Protein AF-A0A1R3KIJ0-F1 (afdb_monomer_lite)

pLDDT: mean 74.47, std 17.46, range [32.78, 93.88]

Foldseek 3Di:
DPPPPVVPDDDLVCLAPPVVVNVVVCVVVVNDCPHVVVVVSVVSNVCVVPDDDPDDDDPPDDLVVVVVVVCVVVVPDDDDAVVVSVCVVVDDPDDDPDVVSLLLLQLLLLVLCVVPVPLQQPDSDPVNSSSDDPVSCVVCVVLLVQLLVVLVCCCCVVLVNPDDLLDLDSCSSNVSSVVSSVCVVCVVVVPPPPPDDPDPPDPPDPPDDPVCQQQDFQDSPDSVNSVLSSNLSSLQAAELVGRVHGLDDPVVCVVDSDFDKAQLQHLCCLVCVDDDDHDPCSSRSRRSVRIFTYHPVLCVVCPNPGNVVSCVVSVPDPNSVSNCVSNVHDPD

Organism: Corchorus capsularis (NCBI:txid210143)

Sequence (332 aa):
MQGVKEFRVVKLQRILEHYGQVEAELESRNVKYEHPMRQHLRRFLAIFGSYRLSLIELNGIQVSEVCQIFERVNKEGQPLSIFDIVVAKTYRPADAQTPAFLSARTMLAVLVRRQFPDCGVDNITERYLSQLQAKHIEAIWKDATEAFRNTFKFLHQTLNLIGPGLVPFRYLYMVLAAYFSVASNLTMRCSSELTGEKPIDSFKVLDLDRANLRTASYNSKSRLYRAVVGFYASHEPLNWEAPYAKVLTTAYYQATDKPNLHHIFPRNFVENAAGGAELLGKDRVDSLMNIAYLTQLTNLVISDQNPVDYLKPFVEAAGFDQVLESHLLGPE

Radius of gyration: 27.8 Å; chains: 1; bounding box: 72×61×80 Å

Structure (mmCIF, N/CA/C/O backbone):
data_AF-A0A1R3KIJ0-F1
#
_entry.id   AF-A0A1R3KIJ0-F1
#
loop_
_atom_site.group_PDB
_atom_site.id
_atom_site.type_symbol
_atom_site.label_atom_id
_atom_site.label_alt_id
_atom_site.label_comp_id
_atom_site.label_asym_id
_atom_site.label_entity_id
_atom_site.label_seq_id
_atom_site.pdbx_PDB_ins_code
_atom_site.Cartn_x
_atom_site.Cartn_y
_atom_site.Cartn_z
_atom_site.occupancy
_atom_site.B_iso_or_equiv
_atom_site.auth_seq_id
_atom_site.auth_comp_id
_atom_site.auth_asym_id
_atom_site.auth_atom_id
_atom_site.pdbx_PDB_model_num
ATOM 1 N N . MET A 1 1 ? 39.097 19.817 -4.536 1.00 42.50 1 MET A N 1
ATOM 2 C CA . MET A 1 1 ? 37.886 20.445 -3.941 1.00 42.50 1 MET A CA 1
ATOM 3 C C . MET A 1 1 ? 36.762 19.447 -3.579 1.00 42.50 1 MET A C 1
ATOM 5 O O . MET A 1 1 ? 35.647 19.875 -3.311 1.00 42.50 1 MET A O 1
ATOM 9 N N . GLN A 1 2 ? 37.024 18.134 -3.489 1.00 36.09 2 GLN A N 1
ATOM 10 C CA . GLN A 1 2 ? 36.004 17.113 -3.170 1.00 36.09 2 GLN A CA 1
ATOM 11 C C . GLN A 1 2 ? 35.706 16.958 -1.663 1.00 36.09 2 GLN A C 1
ATOM 13 O O . GLN A 1 2 ? 34.582 16.637 -1.300 1.00 36.09 2 GLN A O 1
ATOM 18 N N . GLY A 1 3 ? 36.653 17.279 -0.773 1.00 41.38 3 GLY A N 1
ATOM 19 C CA . GLY A 1 3 ? 36.497 17.053 0.675 1.00 41.38 3 GLY A CA 1
ATOM 20 C C . GLY A 1 3 ? 35.589 18.034 1.437 1.00 41.38 3 GLY A C 1
ATOM 21 O O . GLY A 1 3 ? 35.288 17.798 2.603 1.00 41.38 3 GLY A O 1
ATOM 22 N N . VAL A 1 4 ? 35.137 19.136 0.824 1.00 44.41 4 VAL A N 1
ATOM 23 C CA . VAL A 1 4 ? 34.363 20.192 1.522 1.00 44.41 4 VAL A CA 1
ATOM 24 C C . VAL A 1 4 ? 32.848 19.920 1.523 1.00 44.41 4 VAL A C 1
ATOM 26 O O . VAL A 1 4 ? 32.142 20.406 2.403 1.00 44.41 4 VAL A O 1
ATOM 29 N N . LYS A 1 5 ? 32.320 19.128 0.577 1.00 43.84 5 LYS A N 1
ATOM 30 C CA . LYS A 1 5 ? 30.866 18.881 0.465 1.00 43.84 5 LYS A CA 1
ATOM 31 C C . LYS A 1 5 ? 30.311 17.972 1.569 1.00 43.84 5 LYS A C 1
ATOM 33 O O . LYS A 1 5 ? 29.192 18.204 2.013 1.00 43.84 5 LYS A O 1
ATOM 38 N N . GLU A 1 6 ? 31.090 17.006 2.047 1.00 45.81 6 GLU A N 1
ATOM 39 C CA . GLU A 1 6 ? 30.650 16.007 3.037 1.00 45.81 6 GLU A CA 1
ATOM 40 C C . GLU A 1 6 ? 30.432 16.600 4.443 1.00 45.81 6 GLU A C 1
ATOM 42 O O . GLU A 1 6 ? 29.603 16.120 5.206 1.00 45.81 6 GLU A O 1
ATOM 47 N N . PHE A 1 7 ? 31.096 17.716 4.765 1.00 54.62 7 PHE A N 1
ATOM 48 C CA . PHE A 1 7 ? 30.967 18.388 6.066 1.00 54.62 7 PHE A CA 1
ATOM 49 C C . PHE A 1 7 ? 29.811 19.397 6.146 1.00 54.62 7 PHE A C 1
ATOM 51 O O . PHE A 1 7 ? 29.642 20.058 7.170 1.00 54.62 7 PHE A O 1
ATOM 58 N N . ARG A 1 8 ? 29.008 19.552 5.080 1.00 57.19 8 ARG A N 1
ATOM 59 C CA . ARG A 1 8 ? 27.829 20.439 5.113 1.00 57.19 8 ARG A CA 1
ATOM 60 C C . ARG A 1 8 ? 26.688 19.880 5.963 1.00 57.19 8 ARG A C 1
ATOM 62 O O . ARG A 1 8 ? 25.806 20.646 6.338 1.00 57.19 8 ARG A O 1
ATOM 69 N N . VAL A 1 9 ? 26.704 18.583 6.278 1.00 68.69 9 VAL A N 1
ATOM 70 C CA . VAL A 1 9 ? 25.659 17.924 7.066 1.00 68.69 9 VAL A CA 1
ATOM 71 C C . VAL A 1 9 ? 26.307 17.039 8.129 1.00 68.69 9 VAL A C 1
ATOM 73 O O . VAL A 1 9 ? 26.873 15.996 7.822 1.00 68.69 9 VAL A O 1
ATOM 76 N N . VAL A 1 10 ? 26.209 17.446 9.395 1.00 73.00 10 VAL A N 1
ATOM 77 C CA . VAL A 1 10 ? 26.626 16.639 10.551 1.00 73.00 10 VAL A CA 1
ATOM 78 C C . VAL A 1 10 ? 25.372 16.249 11.327 1.00 73.00 10 VAL A C 1
ATOM 80 O O . VAL A 1 10 ? 24.564 17.111 11.672 1.00 73.00 10 VAL A O 1
ATOM 83 N N . LYS A 1 11 ? 25.188 14.952 11.600 1.00 79.75 11 LYS A N 1
ATOM 84 C CA . LYS A 1 11 ? 24.066 14.476 12.423 1.00 79.75 11 LYS A CA 1
ATOM 85 C C . LYS A 1 11 ? 24.194 15.025 13.847 1.00 79.75 11 LYS A C 1
ATOM 87 O O . LYS A 1 11 ? 25.261 14.923 14.445 1.00 79.75 11 LYS A O 1
ATOM 92 N N . LEU A 1 12 ? 23.093 15.516 14.416 1.00 81.62 12 LEU A N 1
ATOM 93 C CA . LEU A 1 12 ? 23.055 16.010 15.800 1.00 81.62 12 LEU A CA 1
ATOM 94 C C . LEU A 1 12 ? 23.497 14.946 16.817 1.00 81.62 12 LEU A C 1
ATOM 96 O O . LEU A 1 12 ? 24.254 15.253 17.730 1.00 81.62 12 LEU A O 1
ATOM 100 N N . GLN A 1 13 ? 23.112 13.685 16.604 1.00 83.12 13 GLN A N 1
ATOM 101 C CA . GLN A 1 13 ? 23.562 12.555 17.422 1.00 83.12 13 GLN A CA 1
ATOM 102 C C . GLN A 1 13 ? 25.094 12.430 17.451 1.00 83.12 13 GLN A C 1
ATOM 104 O O . GLN A 1 13 ? 25.687 12.240 18.507 1.00 83.12 13 GLN A O 1
ATOM 109 N N . ARG A 1 14 ? 25.756 12.619 16.302 1.00 84.50 14 ARG A N 1
ATOM 110 C CA . ARG A 1 14 ? 27.220 12.563 16.206 1.00 84.50 14 ARG A CA 1
ATOM 111 C C . ARG A 1 14 ? 27.882 13.703 16.984 1.00 84.50 14 ARG A C 1
ATOM 113 O O . ARG A 1 14 ? 28.938 13.495 17.567 1.00 84.50 14 ARG A O 1
ATOM 120 N N . ILE A 1 15 ? 27.257 14.883 17.026 1.00 85.94 15 ILE A N 1
ATOM 121 C CA . ILE A 1 15 ? 27.719 16.009 17.853 1.00 85.94 15 ILE A CA 1
ATOM 122 C C . ILE A 1 15 ? 27.599 15.672 19.345 1.00 85.94 15 ILE A C 1
ATOM 124 O O . ILE A 1 15 ? 28.503 16.001 20.106 1.00 85.94 15 ILE A O 1
ATOM 128 N N . LEU A 1 16 ? 26.509 15.014 19.750 1.00 82.88 16 LEU A N 1
ATOM 129 C CA . LEU A 1 16 ? 26.255 14.642 21.142 1.00 82.88 16 LEU A CA 1
ATOM 130 C C . LEU A 1 16 ? 27.218 13.557 21.644 1.00 82.88 16 LEU A C 1
ATOM 132 O O . LEU A 1 16 ? 27.788 13.687 22.721 1.00 82.88 16 LEU A O 1
ATOM 136 N N . GLU A 1 17 ? 27.401 12.495 20.863 1.00 87.12 17 GLU A N 1
ATOM 137 C CA . GLU A 1 17 ? 28.148 11.303 21.284 1.00 87.12 17 GLU A CA 1
ATOM 138 C C . GLU A 1 17 ? 29.656 11.402 20.996 1.00 87.12 17 GLU A C 1
ATOM 140 O O . GLU A 1 17 ? 30.463 10.804 21.701 1.00 87.12 17 GLU A O 1
ATOM 145 N N . HIS A 1 18 ? 30.054 12.154 19.962 1.00 90.62 18 HIS A N 1
ATOM 146 C CA . HIS A 1 18 ? 31.420 12.143 19.421 1.00 90.62 18 HIS A CA 1
ATOM 147 C C . HIS A 1 18 ? 31.977 13.558 19.172 1.00 90.62 18 HIS A C 1
ATOM 149 O O . HIS A 1 18 ? 32.737 13.778 18.227 1.00 90.62 18 HIS A O 1
ATOM 155 N N . TYR A 1 19 ? 31.629 14.529 20.027 1.00 88.88 19 TYR A N 1
ATOM 156 C CA . TYR A 1 19 ? 32.029 15.940 19.891 1.00 88.88 19 TYR A CA 1
ATOM 157 C C . TYR A 1 19 ? 33.528 16.133 19.595 1.00 88.88 19 TYR A C 1
ATOM 159 O O . TYR A 1 19 ? 33.891 16.850 18.664 1.00 88.88 19 TYR A O 1
ATOM 167 N N . GLY A 1 20 ? 34.402 15.466 20.359 1.00 88.44 20 GLY A N 1
ATOM 168 C CA . GLY A 1 20 ? 35.856 15.617 20.225 1.00 88.44 20 GLY A CA 1
ATOM 169 C C . GLY A 1 20 ? 36.393 15.186 18.857 1.00 88.44 20 GLY A C 1
ATOM 170 O O . GLY A 1 20 ? 37.302 15.821 18.331 1.00 88.44 20 GLY A O 1
ATOM 171 N N . GLN A 1 21 ? 35.791 14.162 18.243 1.00 89.94 21 GLN A N 1
ATOM 172 C CA . GLN A 1 21 ? 36.164 13.714 16.897 1.00 89.94 21 GLN A CA 1
ATOM 173 C C . GLN A 1 21 ? 35.743 14.741 15.840 1.00 89.94 21 GLN A C 1
ATOM 175 O O . GLN A 1 21 ? 36.522 15.063 14.947 1.00 89.94 21 GLN A O 1
ATOM 180 N N . VAL A 1 22 ? 34.539 15.311 15.975 1.00 87.88 22 VAL A N 1
ATOM 181 C CA . VAL A 1 22 ? 34.053 16.369 15.074 1.00 87.88 22 VAL A CA 1
ATOM 182 C C . VAL A 1 22 ? 34.938 17.619 15.175 1.00 87.88 22 VAL A C 1
ATOM 184 O O . VAL A 1 22 ? 35.256 18.224 14.152 1.00 87.88 22 VAL A O 1
ATOM 187 N N . GLU A 1 23 ? 35.384 17.988 16.378 1.00 89.50 23 GLU A N 1
ATOM 188 C CA . GLU A 1 23 ? 36.277 19.137 16.577 1.00 89.50 23 GLU A CA 1
ATOM 189 C C . GLU A 1 23 ? 37.687 18.889 16.009 1.00 89.50 23 GLU A C 1
ATOM 191 O O . GLU A 1 23 ? 38.231 19.758 15.322 1.00 89.50 23 GLU A O 1
ATOM 196 N N . ALA A 1 24 ? 38.248 17.690 16.202 1.00 88.25 24 ALA A N 1
ATOM 197 C CA . ALA A 1 24 ? 39.545 17.305 15.637 1.00 88.25 24 ALA A CA 1
ATOM 198 C C . ALA A 1 24 ? 39.523 17.269 14.097 1.00 88.25 24 ALA A C 1
ATOM 200 O O . ALA A 1 24 ? 40.476 17.688 13.437 1.00 88.25 24 ALA A O 1
ATOM 201 N N . GLU A 1 25 ? 38.411 16.841 13.495 1.00 88.31 25 GLU A N 1
ATOM 202 C CA . GLU A 1 25 ? 38.216 16.893 12.043 1.00 88.31 25 GLU A CA 1
ATOM 203 C C . GLU A 1 25 ? 38.192 18.336 11.520 1.00 88.31 25 GLU A C 1
ATOM 205 O O . GLU A 1 25 ? 38.807 18.628 10.491 1.00 88.31 25 GLU A O 1
ATOM 210 N N . LEU A 1 26 ? 37.540 19.262 12.231 1.00 86.06 26 LEU A N 1
ATOM 211 C CA . LEU A 1 26 ? 37.557 20.688 11.887 1.00 86.06 26 LEU A CA 1
ATOM 212 C C . LEU A 1 26 ? 38.965 21.291 12.024 1.00 86.06 26 LEU A C 1
ATOM 214 O O . LEU A 1 26 ? 39.351 22.147 11.223 1.00 86.06 26 LEU A O 1
ATOM 218 N N . GLU A 1 27 ? 39.755 20.830 12.992 1.00 87.50 27 GLU A N 1
ATOM 219 C CA . GLU A 1 27 ? 41.150 21.241 13.184 1.00 87.50 27 GLU A CA 1
ATOM 220 C C . GLU A 1 27 ? 42.077 20.732 12.088 1.00 87.50 27 GLU A C 1
ATOM 222 O O . GLU A 1 27 ? 42.787 21.534 11.483 1.00 87.50 27 GLU A O 1
ATOM 227 N N . SER A 1 28 ? 41.974 19.452 11.727 1.00 86.38 28 SER A N 1
ATOM 228 C CA . SER A 1 28 ? 42.737 18.860 10.619 1.00 86.38 28 SER A CA 1
ATOM 229 C C . SER A 1 28 ? 42.498 19.565 9.274 1.00 86.38 28 SER A C 1
ATOM 231 O O . SER A 1 28 ? 43.337 19.532 8.377 1.00 86.38 28 SER A O 1
ATOM 233 N N . ARG A 1 29 ? 41.352 20.246 9.141 1.00 83.25 29 ARG A N 1
ATOM 234 C CA . ARG A 1 29 ? 40.939 21.011 7.956 1.00 83.25 29 ARG A CA 1
ATOM 235 C C . ARG A 1 29 ? 41.267 22.502 8.051 1.00 83.25 29 ARG A C 1
ATOM 237 O O . ARG A 1 29 ? 40.812 23.274 7.209 1.00 83.25 29 ARG A O 1
ATOM 244 N N . ASN A 1 30 ? 42.032 22.912 9.062 1.00 85.88 30 ASN A N 1
ATOM 245 C CA . ASN A 1 30 ? 42.440 24.295 9.298 1.00 85.88 30 ASN A CA 1
ATOM 246 C C . ASN A 1 30 ? 41.250 25.269 9.465 1.00 85.88 30 ASN A C 1
ATOM 248 O O . ASN A 1 30 ? 41.344 26.461 9.161 1.00 85.88 30 ASN A O 1
ATOM 252 N N . VAL A 1 31 ? 40.099 24.772 9.941 1.00 83.94 31 VAL A N 1
ATOM 253 C CA . VAL A 1 31 ? 38.945 25.618 10.263 1.00 83.94 31 VAL A CA 1
ATOM 254 C C . VAL A 1 31 ? 39.271 26.354 11.553 1.00 83.94 31 VAL A C 1
ATOM 256 O O . VAL A 1 31 ? 39.377 25.724 12.602 1.00 83.94 31 VAL A O 1
ATOM 259 N N . LYS A 1 32 ? 39.431 27.678 11.491 1.00 87.88 32 LYS A N 1
ATOM 260 C CA . LYS A 1 32 ? 39.814 28.496 12.653 1.00 87.88 32 LYS A CA 1
ATOM 261 C C . LYS A 1 32 ? 38.810 28.377 13.805 1.00 87.88 32 LYS A C 1
ATOM 263 O O . LYS A 1 32 ? 37.613 28.206 13.577 1.00 87.88 32 LYS A O 1
ATOM 268 N N . TYR A 1 33 ? 39.288 28.557 15.037 1.00 84.94 33 TYR A N 1
ATOM 269 C CA . TYR A 1 33 ? 38.472 28.522 16.260 1.00 84.94 33 TYR A CA 1
ATOM 270 C C . TYR A 1 33 ? 37.240 29.452 16.213 1.00 84.94 33 TYR A C 1
ATOM 272 O O . TYR A 1 33 ? 36.151 29.104 16.688 1.00 84.94 33 TYR A O 1
ATOM 280 N N . GLU A 1 34 ? 37.413 30.621 15.598 1.00 88.69 34 GLU A N 1
ATOM 281 C CA . GLU A 1 34 ? 36.403 31.675 15.447 1.00 88.69 34 GLU A CA 1
ATOM 282 C C . GLU A 1 34 ? 35.420 31.420 14.298 1.00 88.69 34 GLU A C 1
ATOM 284 O O . GLU A 1 34 ? 34.426 32.131 14.177 1.00 88.69 34 GLU A O 1
ATOM 289 N N . HIS A 1 35 ? 35.664 30.411 13.457 1.00 87.81 35 HIS A N 1
ATOM 290 C CA . HIS A 1 35 ? 34.833 30.137 12.291 1.00 87.81 35 HIS A CA 1
ATOM 291 C C . HIS A 1 35 ? 33.372 29.842 12.700 1.00 87.81 35 HIS A C 1
ATOM 293 O O . HIS A 1 35 ? 33.159 29.074 13.648 1.00 87.81 35 HIS A O 1
ATOM 299 N N . PRO A 1 36 ? 32.353 30.352 11.972 1.00 85.38 36 PRO A N 1
ATOM 300 C CA . PRO A 1 36 ? 30.938 30.181 12.329 1.00 85.38 36 PRO A CA 1
ATOM 301 C C . PRO A 1 36 ? 30.516 28.727 12.580 1.00 85.38 36 PRO A C 1
ATOM 303 O O . PRO A 1 36 ? 29.723 28.449 13.473 1.00 85.38 36 PRO A O 1
ATOM 306 N N . MET A 1 37 ? 31.101 27.770 11.852 1.00 80.12 37 MET A N 1
ATOM 307 C CA . MET A 1 37 ? 30.830 26.339 12.061 1.00 80.12 37 MET A CA 1
ATOM 308 C C . MET A 1 37 ? 31.227 25.845 13.459 1.00 80.12 37 MET A C 1
ATOM 310 O O . MET A 1 37 ? 30.458 25.114 14.076 1.00 80.12 37 MET A O 1
ATOM 314 N N . ARG A 1 38 ? 32.386 26.266 13.985 1.00 86.81 38 ARG A N 1
ATOM 315 C CA . ARG A 1 38 ? 32.816 25.896 15.343 1.00 86.81 38 ARG A CA 1
ATOM 316 C C . ARG A 1 38 ? 32.005 26.629 16.411 1.00 86.81 38 ARG A C 1
ATOM 318 O O . ARG A 1 38 ? 31.737 26.071 17.471 1.00 86.81 38 ARG A O 1
ATOM 325 N N . GLN A 1 39 ? 31.544 27.849 16.121 1.00 87.88 39 GLN A N 1
ATOM 326 C CA . GLN A 1 39 ? 30.599 28.556 16.992 1.00 87.88 39 GLN A CA 1
ATOM 327 C C . GLN A 1 39 ? 29.256 27.811 17.084 1.00 87.88 39 GLN A C 1
ATOM 329 O O . GLN A 1 39 ? 28.745 27.603 18.183 1.00 87.88 39 GLN A O 1
ATOM 334 N N . HIS A 1 40 ? 28.710 27.355 15.951 1.00 85.69 40 HIS A N 1
ATOM 335 C CA . HIS A 1 40 ? 27.488 26.547 15.921 1.00 85.69 40 HIS A CA 1
ATOM 336 C C . HIS A 1 40 ? 27.665 25.215 16.651 1.00 85.69 40 HIS A C 1
ATOM 338 O O . HIS A 1 40 ? 26.802 24.844 17.441 1.00 85.69 40 HIS A O 1
ATOM 344 N N . LEU A 1 41 ? 28.792 24.528 16.448 1.00 88.00 41 LEU A N 1
ATOM 345 C CA . LEU A 1 41 ? 29.100 23.272 17.130 1.00 88.00 41 LEU A CA 1
ATOM 346 C C . LEU A 1 41 ? 29.102 23.435 18.663 1.00 88.00 41 LEU A C 1
ATOM 348 O O . LEU A 1 41 ? 28.418 22.685 19.360 1.00 88.00 41 LEU A O 1
ATOM 352 N N . ARG A 1 42 ? 29.772 24.475 19.184 1.00 90.06 42 ARG A N 1
ATOM 353 C CA . ARG A 1 42 ? 29.750 24.817 20.618 1.00 90.06 42 ARG A CA 1
ATOM 354 C C . ARG A 1 42 ? 28.346 25.161 21.116 1.00 90.06 42 ARG A C 1
ATOM 356 O O . ARG A 1 42 ? 27.961 24.743 22.205 1.00 90.06 42 ARG A O 1
ATOM 363 N N . ARG A 1 43 ? 27.563 25.893 20.316 1.00 87.06 43 ARG A N 1
ATOM 364 C CA . ARG A 1 43 ? 26.172 26.234 20.648 1.00 87.06 43 ARG A CA 1
ATOM 365 C C . ARG A 1 43 ? 25.297 24.985 20.772 1.00 87.06 43 ARG A C 1
ATOM 367 O O . ARG A 1 43 ? 24.522 24.901 21.717 1.00 87.06 43 ARG A O 1
ATOM 374 N N . PHE A 1 44 ? 25.424 24.020 19.861 1.00 85.69 44 PHE A N 1
ATOM 375 C CA . PHE A 1 44 ? 24.682 22.760 19.941 1.00 85.69 44 PHE A CA 1
ATOM 376 C C . PHE A 1 44 ? 25.066 21.951 21.179 1.00 85.69 44 PHE A C 1
ATOM 378 O O . PHE A 1 44 ? 24.176 21.494 21.889 1.00 85.69 44 PHE A O 1
ATOM 385 N N . LEU A 1 45 ? 26.361 21.842 21.493 1.00 84.94 45 LEU A N 1
ATOM 386 C CA . LEU A 1 45 ? 26.809 21.180 22.720 1.00 84.94 45 LEU A CA 1
ATOM 387 C C . LEU A 1 45 ? 26.232 21.854 23.976 1.00 84.94 45 LEU A C 1
ATOM 389 O O . LEU A 1 45 ? 25.748 21.169 24.873 1.00 84.94 45 LEU A O 1
ATOM 393 N N . ALA A 1 46 ? 26.220 23.189 24.019 1.00 84.94 46 ALA A N 1
ATOM 394 C CA . ALA A 1 46 ? 25.635 23.938 25.127 1.00 84.94 46 ALA A CA 1
ATOM 395 C C . ALA A 1 46 ? 24.124 23.691 25.262 1.00 84.94 46 ALA A C 1
ATOM 397 O O . ALA A 1 46 ? 23.634 23.524 26.376 1.00 84.94 46 ALA A O 1
ATOM 398 N N . ILE A 1 47 ? 23.384 23.622 24.149 1.00 83.19 47 ILE A N 1
ATOM 399 C CA . ILE A 1 47 ? 21.952 23.282 24.152 1.00 83.19 47 ILE A CA 1
ATOM 400 C C . ILE A 1 47 ? 21.745 21.876 24.719 1.00 83.19 47 ILE A C 1
ATOM 402 O O . ILE A 1 47 ? 20.953 21.711 25.641 1.00 83.19 47 ILE A O 1
ATOM 406 N N . PHE A 1 48 ? 22.487 20.878 24.233 1.00 81.62 48 PHE A N 1
ATOM 407 C CA . PHE A 1 48 ? 22.358 19.509 24.733 1.00 81.62 48 PHE A CA 1
ATOM 408 C C . PHE A 1 48 ? 22.740 19.376 26.211 1.00 81.62 48 PHE A C 1
ATOM 410 O O . PHE A 1 48 ? 22.060 18.673 26.949 1.00 81.62 48 PHE A O 1
ATOM 417 N N . GLY A 1 49 ? 23.781 20.081 26.661 1.00 76.75 49 GLY A N 1
ATOM 418 C CA . GLY A 1 49 ? 24.219 20.052 28.058 1.00 76.75 49 GLY A CA 1
ATOM 419 C C . GLY A 1 49 ? 23.321 20.835 29.022 1.00 76.75 49 GLY A C 1
ATOM 420 O O . GLY A 1 49 ? 23.338 20.572 30.222 1.00 76.75 49 GLY A O 1
ATOM 421 N N . SER A 1 50 ? 22.538 21.796 28.522 1.00 78.06 50 SER A N 1
ATOM 422 C CA . SER A 1 50 ? 21.644 22.627 29.343 1.00 78.06 50 SER A CA 1
ATOM 423 C C . SER A 1 50 ? 20.179 22.197 29.296 1.00 78.06 50 SER A C 1
ATOM 425 O O . SER A 1 50 ? 19.393 22.645 30.134 1.00 78.06 50 SER A O 1
ATOM 427 N N . TYR A 1 51 ? 19.797 21.321 28.361 1.00 69.44 51 TYR A N 1
ATOM 428 C CA . TYR A 1 51 ? 18.427 20.839 28.245 1.00 69.44 51 TYR A CA 1
ATOM 429 C C . TYR A 1 51 ? 18.069 19.932 29.429 1.00 69.44 51 TYR A C 1
ATOM 431 O O . TYR A 1 51 ? 18.480 18.776 29.510 1.00 69.44 51 TYR A O 1
ATOM 439 N N . ARG A 1 52 ? 17.287 20.466 30.370 1.00 62.00 52 ARG A N 1
ATOM 440 C CA . ARG A 1 52 ? 16.781 19.713 31.520 1.00 62.00 52 ARG A CA 1
ATOM 441 C C . ARG A 1 52 ? 15.458 19.051 31.153 1.00 62.00 52 ARG A C 1
ATOM 443 O O . ARG A 1 52 ? 14.430 19.717 31.073 1.00 62.00 52 ARG A O 1
ATOM 450 N N . LEU A 1 53 ? 15.478 17.734 30.966 1.00 61.19 53 LEU A N 1
ATOM 451 C CA . LEU A 1 53 ? 14.257 16.933 30.959 1.00 61.19 53 LEU A CA 1
ATOM 452 C C . LEU A 1 53 ? 13.749 16.818 32.397 1.00 61.19 53 LEU A C 1
ATOM 454 O O . LEU A 1 53 ? 14.455 16.314 33.268 1.00 61.19 53 LEU A O 1
ATOM 458 N N . SER A 1 54 ? 12.528 17.288 32.646 1.00 51.00 54 SER A N 1
ATOM 459 C CA . SER A 1 54 ? 11.839 16.980 33.900 1.00 51.00 54 SER A CA 1
ATOM 460 C C . SER A 1 54 ? 11.376 15.529 33.831 1.00 51.00 54 SER A C 1
ATOM 462 O O . SER A 1 54 ? 10.348 15.229 33.230 1.00 51.00 54 SER A O 1
ATOM 464 N N . LEU A 1 55 ? 12.180 14.626 34.389 1.00 54.69 55 LEU A N 1
ATOM 465 C CA . LEU A 1 55 ? 11.829 13.220 34.531 1.00 54.69 55 LEU A CA 1
ATOM 466 C C . LEU A 1 55 ? 11.156 13.029 35.889 1.00 54.69 55 LEU A C 1
ATOM 468 O O . LEU A 1 55 ? 11.751 13.313 36.926 1.00 54.69 55 LEU A O 1
ATOM 472 N N . ILE A 1 56 ? 9.916 12.554 35.874 1.00 59.59 56 ILE A N 1
ATOM 473 C CA . ILE A 1 56 ? 9.213 12.125 37.080 1.00 59.59 56 ILE A CA 1
ATOM 474 C C . ILE A 1 56 ? 9.055 10.612 36.973 1.00 59.59 56 ILE A C 1
ATOM 476 O O . ILE A 1 56 ? 8.294 10.126 36.137 1.00 59.59 56 ILE A O 1
ATOM 480 N N . GLU A 1 57 ? 9.792 9.871 37.798 1.00 60.06 57 GLU A N 1
ATOM 481 C CA . GLU A 1 57 ? 9.633 8.423 37.917 1.00 60.06 57 GLU A CA 1
ATOM 482 C C . GLU A 1 57 ? 8.554 8.101 38.950 1.00 60.06 57 GLU A C 1
ATOM 484 O O . GLU A 1 57 ? 8.597 8.551 40.095 1.00 60.06 57 GLU A O 1
ATOM 489 N N . LEU A 1 58 ? 7.564 7.323 38.523 1.00 65.81 58 LEU A N 1
ATOM 490 C CA . LEU A 1 58 ? 6.404 6.951 39.320 1.00 65.81 58 LEU A CA 1
ATOM 491 C C . LEU A 1 58 ? 6.404 5.432 39.510 1.00 65.81 58 LEU A C 1
ATOM 493 O O . LEU A 1 58 ? 6.190 4.687 38.556 1.00 65.81 58 LEU A O 1
ATOM 497 N N . ASN A 1 59 ? 6.634 4.975 40.742 1.00 63.81 59 ASN A N 1
ATOM 498 C CA . ASN A 1 59 ? 6.696 3.554 41.090 1.00 63.81 59 ASN A CA 1
ATOM 499 C C . ASN A 1 59 ? 5.436 3.117 41.849 1.00 63.81 59 ASN A C 1
ATOM 501 O O . ASN A 1 59 ? 5.008 3.796 42.778 1.00 63.81 59 ASN A O 1
ATOM 505 N N . GLY A 1 60 ? 4.859 1.970 41.475 1.00 62.72 60 GLY A N 1
ATOM 506 C CA . GLY A 1 60 ? 3.722 1.368 42.191 1.00 62.72 60 GLY A CA 1
ATOM 507 C C . GLY A 1 60 ? 2.371 2.065 41.990 1.00 62.72 60 GLY A C 1
ATOM 508 O O . GLY A 1 60 ? 1.464 1.871 42.792 1.00 62.72 60 GLY A O 1
ATOM 509 N N . ILE A 1 61 ? 2.235 2.870 40.936 1.00 67.94 61 ILE A N 1
ATOM 510 C CA . ILE A 1 61 ? 1.047 3.691 40.674 1.00 67.94 61 ILE A CA 1
ATOM 511 C C . ILE A 1 61 ? 0.098 2.966 39.711 1.00 67.94 61 ILE A C 1
ATOM 513 O O . ILE A 1 61 ? 0.546 2.331 38.750 1.00 67.94 61 ILE A O 1
ATOM 517 N N . GLN A 1 62 ? -1.216 3.061 39.938 1.00 56.97 62 GLN A N 1
ATOM 518 C CA . GLN A 1 62 ? -2.190 2.484 39.012 1.00 56.97 62 GLN A CA 1
ATOM 519 C C . GLN A 1 62 ? -2.300 3.315 37.729 1.00 56.97 62 GLN A C 1
ATOM 521 O O . GLN A 1 62 ? -2.146 4.535 37.720 1.00 56.97 62 GLN A O 1
ATOM 526 N N . VAL A 1 63 ? -2.622 2.655 36.614 1.00 52.12 63 VAL A N 1
ATOM 527 C CA . VAL A 1 63 ? -2.730 3.288 35.285 1.00 52.12 63 VAL A CA 1
ATOM 528 C C . VAL A 1 63 ? -3.647 4.520 35.302 1.00 52.12 63 VAL A C 1
ATOM 530 O O . VAL A 1 63 ? -3.347 5.511 34.641 1.00 52.12 63 VAL A O 1
ATOM 533 N N . SER A 1 64 ? -4.739 4.480 36.070 1.00 50.59 64 SER A N 1
ATOM 534 C CA . SER A 1 64 ? -5.687 5.590 36.224 1.00 50.59 64 SER A CA 1
ATOM 535 C C . SER A 1 64 ? -5.063 6.843 36.846 1.00 50.59 64 SER A C 1
ATOM 537 O O . SER A 1 64 ? -5.402 7.957 36.459 1.00 50.59 64 SER A O 1
ATOM 539 N N . GLU A 1 65 ? -4.133 6.680 37.783 1.00 58.41 65 GLU A N 1
ATOM 540 C CA . GLU A 1 65 ? -3.449 7.785 38.461 1.00 58.41 65 GLU A CA 1
ATOM 541 C C . GLU A 1 65 ? -2.355 8.386 37.571 1.00 58.41 65 GLU A C 1
ATOM 543 O O . GLU A 1 65 ? -2.201 9.606 37.52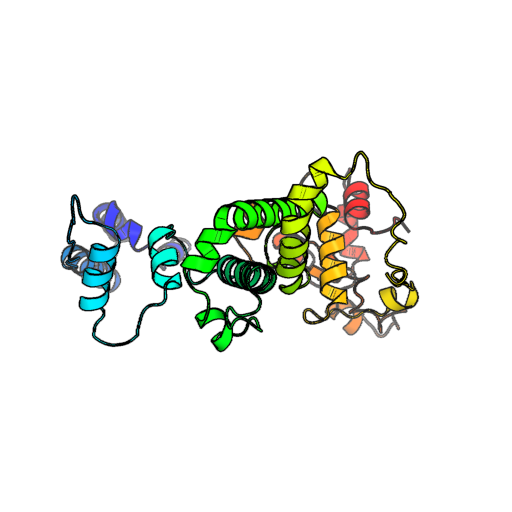2 1.00 58.41 65 GLU A O 1
ATOM 548 N N . VAL A 1 66 ? -1.663 7.553 36.780 1.00 59.81 66 VAL A N 1
ATOM 549 C CA . VAL A 1 66 ? -0.738 8.023 35.734 1.00 59.81 66 VAL A CA 1
ATOM 550 C C . VAL A 1 66 ? -1.477 8.904 34.724 1.00 59.81 66 VAL A C 1
ATOM 552 O O . VAL A 1 66 ? -0.980 9.973 34.376 1.00 59.81 66 VAL A O 1
ATOM 555 N N . CYS A 1 67 ? -2.687 8.507 34.309 1.00 51.47 67 CYS A N 1
ATOM 556 C CA . CYS A 1 67 ? -3.519 9.310 33.408 1.00 51.47 67 CYS A CA 1
ATOM 557 C C . CYS A 1 67 ? -3.871 10.671 34.028 1.00 51.47 67 CYS A C 1
ATOM 559 O O . CYS A 1 67 ? -3.684 11.694 33.379 1.00 51.47 67 CYS A O 1
ATOM 561 N N . GLN A 1 68 ? -4.267 10.716 35.306 1.00 55.84 68 GLN A N 1
ATOM 562 C CA . GLN A 1 68 ? -4.588 11.974 35.997 1.00 55.84 68 GLN A CA 1
ATOM 563 C C . GLN A 1 68 ? -3.387 12.915 36.157 1.00 55.84 68 GLN A C 1
ATOM 565 O O . GLN A 1 68 ? -3.533 14.133 36.030 1.00 55.84 68 GLN A O 1
ATOM 570 N N . ILE A 1 69 ? -2.203 12.377 36.464 1.00 64.25 69 ILE A N 1
ATOM 571 C CA . ILE A 1 69 ? -0.968 13.169 36.560 1.00 64.25 69 ILE A CA 1
ATOM 572 C C . ILE A 1 69 ? -0.654 13.775 35.192 1.00 64.25 69 ILE A C 1
ATOM 574 O O . ILE A 1 69 ? -0.404 14.974 35.085 1.00 64.25 69 ILE A O 1
ATOM 578 N N . PHE A 1 70 ? -0.748 12.968 34.138 1.00 58.47 70 PHE A N 1
ATOM 579 C CA . PHE A 1 70 ? -0.467 13.396 32.773 1.00 58.47 70 PHE A CA 1
ATOM 580 C C . PHE A 1 70 ? -1.493 14.418 32.248 1.00 58.47 70 PHE A C 1
ATOM 582 O O . PHE A 1 70 ? -1.120 15.402 31.611 1.00 58.47 70 PHE A O 1
ATOM 589 N N . GLU A 1 71 ? -2.778 14.250 32.568 1.00 53.25 71 GLU A N 1
ATOM 590 C CA . GLU A 1 71 ? -3.853 15.206 32.263 1.00 53.25 71 GLU A CA 1
ATOM 591 C C . GLU A 1 71 ? -3.669 16.539 32.998 1.00 53.25 71 GLU A C 1
ATOM 593 O O . GLU A 1 71 ? -3.882 17.606 32.422 1.00 53.25 71 GLU A O 1
ATOM 598 N N . ARG A 1 72 ? -3.242 16.506 34.269 1.00 59.41 72 ARG A N 1
ATOM 599 C CA . ARG A 1 72 ? -2.971 17.729 35.039 1.00 59.41 72 ARG A CA 1
ATOM 600 C C . ARG A 1 72 ? -1.766 18.502 34.515 1.00 59.41 72 ARG A C 1
ATOM 602 O O . ARG A 1 72 ? -1.786 19.728 34.595 1.00 59.41 72 ARG A O 1
ATOM 609 N N . VAL A 1 73 ? -0.751 17.810 34.000 1.00 61.53 73 VAL A N 1
ATOM 610 C CA . VAL A 1 73 ? 0.441 18.429 33.400 1.00 61.53 73 VAL A CA 1
ATOM 611 C C . VAL A 1 73 ? 0.121 19.050 32.031 1.00 61.53 73 VAL A C 1
ATOM 613 O O . VAL A 1 73 ? 0.644 20.113 31.717 1.00 61.53 73 VAL A O 1
ATOM 616 N N . ASN A 1 74 ? -0.805 18.476 31.255 1.00 56.62 74 ASN A N 1
ATOM 617 C CA . ASN A 1 74 ? -1.214 18.969 29.926 1.00 56.62 74 ASN A CA 1
ATOM 618 C C . ASN A 1 74 ? -2.322 20.052 29.948 1.00 56.62 74 ASN A C 1
ATOM 620 O O . ASN A 1 74 ? -3.089 20.199 28.994 1.00 56.62 74 ASN A O 1
ATOM 624 N N . LYS A 1 75 ? -2.431 20.835 31.029 1.00 50.16 75 LYS A N 1
ATOM 625 C CA . LYS A 1 75 ? -3.568 21.745 31.273 1.00 50.16 75 LYS A CA 1
ATOM 626 C C . LYS A 1 75 ? -3.692 22.972 30.355 1.00 50.16 75 LYS A C 1
ATOM 628 O O . LYS A 1 75 ? -4.715 23.646 30.437 1.00 50.16 75 LYS A O 1
ATOM 633 N N . GLU A 1 76 ? -2.743 23.240 29.459 1.00 46.75 76 GLU A N 1
ATOM 634 C CA . GLU A 1 76 ? -2.812 24.377 28.518 1.00 46.75 76 GLU A CA 1
ATOM 635 C C . GLU A 1 76 ? -3.256 24.021 27.085 1.00 46.75 76 GLU A C 1
ATOM 637 O O . GLU A 1 76 ? -2.996 24.764 26.144 1.00 46.75 76 GLU A O 1
ATOM 642 N N . GLY A 1 77 ? -4.050 22.956 26.919 1.00 47.88 77 GLY A N 1
ATOM 643 C CA . GLY A 1 77 ? -5.073 22.951 25.864 1.00 47.88 77 GLY A CA 1
ATOM 644 C C . GLY A 1 77 ? -5.067 21.764 24.909 1.00 47.88 77 GLY A C 1
ATOM 645 O O . GLY A 1 77 ? -4.644 21.896 23.769 1.00 47.88 77 GLY A O 1
ATOM 646 N N . GLN A 1 78 ? -5.633 20.638 25.346 1.00 48.97 78 GLN A N 1
ATOM 647 C CA . GLN A 1 78 ? -6.667 19.858 24.639 1.00 48.97 78 GLN A CA 1
ATOM 648 C C . GLN A 1 78 ? -7.037 18.620 25.487 1.00 48.97 78 GLN A C 1
ATOM 650 O O . GLN A 1 78 ? -6.146 18.005 26.072 1.00 48.97 78 GLN A O 1
ATOM 655 N N . PRO A 1 79 ? -8.326 18.240 25.598 1.00 40.94 79 PRO A N 1
ATOM 656 C CA . PRO A 1 79 ? -8.719 17.008 26.282 1.00 40.94 79 PRO A CA 1
ATOM 657 C C . PRO A 1 79 ? -8.221 15.780 25.505 1.00 40.94 79 PRO A C 1
ATOM 659 O O . PRO A 1 79 ? -8.483 15.652 24.310 1.00 40.94 79 PRO A O 1
ATOM 662 N N . LEU A 1 80 ? -7.510 14.884 26.195 1.00 47.19 80 LEU A N 1
ATOM 663 C CA . LEU A 1 80 ? -6.965 13.648 25.629 1.00 47.19 80 LEU A CA 1
ATOM 664 C C . LEU A 1 80 ? -8.057 12.576 25.518 1.00 47.19 80 LEU A C 1
ATOM 666 O O . LEU A 1 80 ? -8.881 12.393 26.413 1.00 47.19 80 LEU A O 1
ATOM 670 N N . SER A 1 81 ? -8.053 11.847 24.411 1.00 48.62 81 SER A N 1
ATOM 671 C CA . SER A 1 81 ? -8.938 10.714 24.160 1.00 48.62 81 SER A CA 1
ATOM 672 C C . SER A 1 81 ? -8.354 9.413 24.732 1.00 48.62 81 SER A C 1
ATOM 674 O O . SER A 1 81 ? -7.144 9.275 24.907 1.00 48.62 81 SER A O 1
ATOM 676 N N . ILE A 1 82 ? -9.194 8.390 24.947 1.00 41.03 82 ILE A N 1
ATOM 677 C CA . ILE A 1 82 ? -8.743 7.018 25.284 1.00 41.03 82 ILE A CA 1
ATOM 678 C C . ILE A 1 82 ? -7.696 6.520 24.272 1.00 41.03 82 ILE A C 1
ATOM 680 O O . ILE A 1 82 ? -6.804 5.742 24.606 1.00 41.03 82 ILE A O 1
ATOM 684 N N . PHE A 1 83 ? -7.772 7.007 23.033 1.00 46.84 83 PHE A N 1
ATOM 685 C CA . PHE A 1 83 ? -6.809 6.701 21.992 1.00 46.84 83 PHE A CA 1
ATOM 686 C C . PHE A 1 83 ? -5.434 7.318 22.261 1.00 46.84 83 PHE A C 1
ATOM 688 O O . PHE A 1 83 ? -4.449 6.635 22.029 1.00 46.84 83 PHE A O 1
ATOM 695 N N . ASP A 1 84 ? -5.335 8.523 22.825 1.00 47.47 84 ASP A N 1
ATOM 696 C CA . ASP A 1 84 ? -4.046 9.120 23.206 1.00 47.47 84 ASP A CA 1
ATOM 697 C C . ASP A 1 84 ? -3.369 8.328 24.334 1.00 47.47 84 ASP A C 1
ATOM 699 O O . ASP A 1 84 ? -2.151 8.159 24.338 1.00 47.47 84 ASP A O 1
ATOM 703 N N . ILE A 1 85 ? -4.163 7.736 25.233 1.00 45.69 85 ILE A N 1
ATOM 704 C CA . ILE A 1 85 ? -3.678 6.832 26.287 1.00 45.69 85 ILE A CA 1
ATOM 705 C C . ILE A 1 85 ? -3.198 5.503 25.687 1.00 45.69 85 ILE A C 1
ATOM 707 O O . ILE A 1 85 ? -2.136 5.000 26.058 1.00 45.69 85 ILE A O 1
ATOM 711 N N . VAL A 1 86 ? -3.943 4.926 24.738 1.00 45.81 86 VAL A N 1
ATOM 712 C CA . VAL A 1 86 ? -3.526 3.709 24.022 1.00 45.81 86 VAL A CA 1
ATOM 713 C C . VAL A 1 86 ? -2.287 3.981 23.167 1.00 45.81 86 VAL A C 1
ATOM 715 O O . VAL A 1 86 ? -1.368 3.169 23.179 1.00 45.81 86 VAL A O 1
ATOM 718 N N . VAL A 1 87 ? -2.206 5.127 22.488 1.00 46.34 87 VAL A N 1
ATOM 719 C CA . VAL A 1 87 ? -1.037 5.585 21.721 1.00 46.34 87 VAL A CA 1
ATOM 720 C C . VAL A 1 87 ? 0.166 5.755 22.638 1.00 46.34 87 VAL A C 1
ATOM 722 O O . VAL A 1 87 ? 1.220 5.231 22.314 1.00 46.34 87 VAL A O 1
ATOM 725 N N . ALA A 1 88 ? 0.016 6.385 23.805 1.00 43.41 88 ALA A N 1
ATOM 726 C CA . ALA A 1 88 ? 1.092 6.520 24.785 1.00 43.41 88 ALA A CA 1
ATOM 727 C C . ALA A 1 88 ? 1.557 5.157 25.326 1.00 43.41 88 ALA A C 1
ATOM 729 O O . ALA A 1 88 ? 2.755 4.902 25.424 1.00 43.41 88 ALA A O 1
ATOM 730 N N . LYS A 1 89 ? 0.622 4.242 25.620 1.00 39.34 89 LYS A N 1
ATOM 731 C CA . LYS A 1 89 ? 0.936 2.881 26.091 1.00 39.34 89 LYS A CA 1
ATOM 732 C C . LYS A 1 89 ? 1.554 1.980 25.029 1.00 39.34 89 LYS A C 1
ATOM 734 O O . LYS A 1 89 ? 2.287 1.056 25.365 1.00 39.34 89 LYS A O 1
ATOM 739 N N . THR A 1 90 ? 1.205 2.196 23.767 1.00 38.41 90 THR A N 1
ATOM 740 C CA . THR A 1 90 ? 1.691 1.400 22.630 1.00 38.41 90 THR A CA 1
ATOM 741 C C . THR A 1 90 ? 2.796 2.113 21.858 1.00 38.41 90 THR A C 1
ATOM 743 O O . THR A 1 90 ? 3.281 1.577 20.858 1.00 38.41 90 THR A O 1
ATOM 746 N N . TYR A 1 91 ? 3.222 3.285 22.345 1.00 40.28 91 TYR A N 1
ATOM 747 C CA . TYR A 1 91 ? 4.259 4.103 21.745 1.00 40.28 91 TYR A CA 1
ATOM 748 C C . TYR A 1 91 ? 5.539 3.285 21.613 1.00 40.28 91 TYR A C 1
ATOM 750 O O . TYR A 1 91 ? 6.118 2.809 22.591 1.00 40.28 91 TYR A O 1
ATOM 758 N N . ARG A 1 92 ? 5.988 3.142 20.369 1.00 39.81 92 ARG A N 1
ATOM 759 C CA . ARG A 1 92 ? 7.359 2.774 20.038 1.00 39.81 92 ARG A CA 1
ATOM 760 C C . ARG A 1 92 ? 7.982 3.977 19.337 1.00 39.81 92 ARG A C 1
ATOM 762 O O . ARG A 1 92 ? 7.288 4.618 18.549 1.00 39.81 92 ARG A O 1
ATOM 769 N N . PRO A 1 93 ? 9.254 4.309 19.601 1.00 36.72 93 PRO A N 1
ATOM 770 C CA . PRO A 1 93 ? 9.883 5.442 18.943 1.00 36.72 93 PRO A CA 1
ATOM 771 C C . PRO A 1 93 ? 10.060 5.146 17.444 1.00 36.72 93 PRO A C 1
ATOM 773 O O . PRO A 1 93 ? 10.956 4.393 17.077 1.00 36.72 93 PRO A O 1
ATOM 776 N N . ALA A 1 94 ? 9.158 5.692 16.618 1.00 40.31 94 ALA A N 1
ATOM 777 C CA . ALA A 1 94 ? 9.382 6.313 15.304 1.00 40.31 94 ALA A CA 1
ATOM 778 C C . ALA A 1 94 ? 8.031 6.683 14.638 1.00 40.31 94 ALA A C 1
ATOM 780 O O . ALA A 1 94 ? 7.206 5.818 14.356 1.00 40.31 94 ALA A O 1
ATOM 781 N N . ASP A 1 95 ? 7.883 7.986 14.383 1.00 38.16 95 ASP A N 1
ATOM 782 C CA . ASP A 1 95 ? 7.037 8.694 13.411 1.00 38.16 95 ASP A CA 1
ATOM 783 C C . ASP A 1 95 ? 5.492 8.728 13.531 1.00 38.16 95 ASP A C 1
ATOM 785 O O . ASP A 1 95 ? 4.766 7.743 13.402 1.00 38.16 95 ASP A O 1
ATOM 789 N N . ALA A 1 96 ? 5.029 9.973 13.739 1.00 40.59 96 ALA A N 1
ATOM 790 C CA . ALA A 1 96 ? 3.716 10.584 13.509 1.00 40.59 96 ALA A CA 1
ATOM 791 C C . ALA A 1 96 ? 2.594 9.667 12.996 1.00 40.59 96 ALA A C 1
ATOM 793 O O . ALA A 1 96 ? 2.705 9.137 11.897 1.00 40.59 96 ALA A O 1
ATOM 794 N N . GLN A 1 97 ? 1.487 9.576 13.757 1.00 45.00 97 GLN A N 1
ATOM 795 C CA . GLN A 1 97 ? 0.152 9.090 13.342 1.00 45.00 97 GLN A CA 1
ATOM 796 C C . GLN A 1 97 ? 0.151 8.293 12.034 1.00 45.00 97 GLN A C 1
ATOM 798 O O . GLN A 1 97 ? -0.337 8.722 10.989 1.00 45.00 97 GLN A O 1
ATOM 803 N N . THR A 1 98 ? 0.756 7.114 12.098 1.00 51.09 98 THR A N 1
ATOM 804 C CA . THR A 1 98 ? 1.042 6.321 10.911 1.00 51.09 98 THR A CA 1
ATOM 805 C C . THR A 1 98 ? -0.291 5.839 10.311 1.00 51.09 98 THR A C 1
ATOM 807 O O . THR A 1 98 ? -1.209 5.481 11.059 1.00 51.09 98 THR A O 1
ATOM 810 N N . PRO A 1 99 ? -0.453 5.775 8.975 1.00 52.22 99 PRO A N 1
ATOM 811 C CA . PRO A 1 99 ? -1.682 5.309 8.310 1.00 52.22 99 PRO A CA 1
ATOM 812 C C . PRO A 1 99 ? -2.216 3.952 8.813 1.00 52.22 99 PRO A C 1
ATOM 814 O O . PRO A 1 99 ? -3.421 3.674 8.740 1.00 52.22 99 PRO A O 1
ATOM 817 N N . ALA A 1 100 ? -1.329 3.120 9.365 1.00 54.97 100 ALA A N 1
ATOM 818 C CA . ALA A 1 100 ? -1.656 1.874 10.050 1.00 54.97 100 ALA A CA 1
ATOM 819 C C . ALA A 1 100 ? -2.557 2.083 11.285 1.00 54.97 100 ALA A C 1
ATOM 821 O O . ALA A 1 100 ? -3.555 1.376 11.439 1.00 54.97 100 ALA A O 1
ATOM 822 N N . PHE A 1 101 ? -2.279 3.091 12.117 1.00 58.19 101 PHE A N 1
ATOM 823 C CA . PHE A 1 101 ? -3.061 3.406 13.320 1.00 58.19 101 PHE A CA 1
ATOM 824 C C . PHE A 1 101 ? -4.470 3.883 12.976 1.00 58.19 101 PHE A C 1
ATOM 826 O O . PHE A 1 101 ? -5.454 3.442 13.572 1.00 58.19 101 PHE A O 1
ATOM 833 N N . LEU A 1 102 ? -4.586 4.737 11.957 1.00 61.66 102 LEU A N 1
ATOM 834 C CA . LEU A 1 102 ? -5.877 5.233 11.493 1.00 61.66 102 LEU A CA 1
ATOM 835 C C . LEU A 1 102 ? -6.729 4.080 10.924 1.00 61.66 102 LEU A C 1
ATOM 837 O O . LEU A 1 102 ? -7.939 4.021 11.157 1.00 61.66 102 LEU A O 1
ATOM 841 N N . SER A 1 103 ? -6.097 3.120 10.239 1.00 72.88 103 SER A N 1
ATOM 842 C CA . SER A 1 103 ? -6.752 1.907 9.730 1.00 72.88 103 SER A CA 1
ATOM 843 C C . SER A 1 103 ? -7.243 0.998 10.860 1.00 72.88 103 SER A C 1
ATOM 845 O O . SER A 1 103 ? -8.410 0.606 10.840 1.00 72.88 103 SER A O 1
ATOM 847 N N . ALA A 1 104 ? -6.421 0.756 11.887 1.00 79.44 104 ALA A N 1
ATOM 848 C CA . ALA A 1 104 ? -6.807 -0.008 13.075 1.00 79.44 104 ALA A CA 1
ATOM 849 C C . ALA A 1 104 ? -8.005 0.609 13.809 1.00 79.44 104 ALA A C 1
ATOM 851 O O . ALA A 1 104 ? -8.961 -0.098 14.129 1.00 79.44 104 ALA A O 1
ATOM 852 N N . ARG A 1 105 ? -8.015 1.938 13.986 1.00 77.31 105 ARG A N 1
ATOM 853 C CA . ARG A 1 105 ? -9.130 2.660 14.619 1.00 77.31 105 ARG A CA 1
ATOM 854 C C . ARG A 1 105 ? -10.446 2.466 13.865 1.00 77.31 105 ARG A C 1
ATOM 856 O O . ARG A 1 105 ? -11.485 2.241 14.476 1.00 77.31 105 ARG A O 1
ATOM 863 N N . THR A 1 106 ? -10.411 2.503 12.533 1.00 85.56 106 THR A N 1
ATOM 864 C CA . THR A 1 106 ? -11.618 2.281 11.721 1.00 85.56 106 THR A CA 1
ATOM 865 C C . THR A 1 106 ? -12.061 0.833 11.646 1.00 85.56 106 THR A C 1
ATOM 867 O O . THR A 1 106 ? -13.260 0.583 11.597 1.00 85.56 106 THR A O 1
ATOM 870 N N . MET A 1 107 ? -11.130 -0.122 11.680 1.00 89.50 107 MET A N 1
ATOM 871 C CA . MET A 1 107 ? -11.501 -1.528 11.811 1.00 89.50 107 MET A CA 1
ATOM 872 C C . MET A 1 107 ? -12.185 -1.775 13.164 1.00 89.50 107 MET A C 1
ATOM 874 O O . MET A 1 107 ? -13.251 -2.379 13.190 1.00 89.50 107 MET A O 1
ATOM 878 N N . LEU A 1 108 ? -11.646 -1.231 14.266 1.00 89.50 108 LEU A N 1
ATOM 879 C CA . LEU A 1 108 ? -12.268 -1.327 15.594 1.00 89.50 108 LEU A CA 1
ATOM 880 C C . LEU A 1 108 ? -13.671 -0.725 15.594 1.00 89.50 108 LEU A C 1
ATOM 882 O O . LEU A 1 108 ? -14.592 -1.354 16.095 1.00 89.50 108 LEU A O 1
ATOM 886 N N . ALA A 1 109 ? -13.843 0.454 14.995 1.00 89.50 109 ALA A N 1
ATOM 887 C CA . ALA A 1 109 ? -15.144 1.106 14.882 1.00 89.50 109 ALA A CA 1
ATOM 888 C C . ALA A 1 109 ? -16.200 0.219 14.221 1.00 89.50 109 ALA A C 1
ATOM 890 O O . ALA A 1 109 ? -17.302 0.076 14.746 1.00 89.50 109 ALA A O 1
ATOM 891 N N . VAL A 1 110 ? -15.843 -0.426 13.108 1.00 91.50 110 VAL A N 1
ATOM 892 C CA . VAL A 1 110 ? -16.748 -1.330 12.391 1.00 91.50 110 VAL A CA 1
ATOM 893 C C . VAL A 1 110 ? -17.081 -2.568 13.225 1.00 91.50 110 VAL A C 1
ATOM 895 O O . VAL A 1 110 ? -18.243 -2.969 13.269 1.00 91.50 110 VAL A O 1
ATOM 898 N N . LEU A 1 111 ? -16.103 -3.148 13.926 1.00 91.44 111 LEU A N 1
ATOM 899 C CA . LEU A 1 111 ? -16.343 -4.308 14.789 1.00 91.44 111 LEU A CA 1
ATOM 900 C C . LEU A 1 111 ? -17.188 -3.955 16.023 1.00 91.44 111 LEU A C 1
ATOM 902 O O . LEU A 1 111 ? -18.139 -4.670 16.336 1.00 91.44 111 LEU A O 1
ATOM 906 N N . VAL A 1 112 ? -16.905 -2.825 16.678 1.00 90.12 112 VAL A N 1
ATOM 907 C CA . VAL A 1 112 ? -17.690 -2.321 17.816 1.00 90.12 112 VAL A CA 1
ATOM 908 C C . VAL A 1 112 ? -19.128 -2.054 17.390 1.00 90.12 112 VAL A C 1
ATOM 910 O O . VAL A 1 112 ? -20.043 -2.541 18.044 1.00 90.12 112 VAL A O 1
ATOM 913 N N . ARG A 1 113 ? -19.348 -1.354 16.271 1.00 92.69 113 ARG A N 1
ATOM 914 C CA . ARG A 1 113 ? -20.697 -1.061 15.763 1.00 92.69 113 ARG A CA 1
ATOM 915 C C . ARG A 1 113 ? -21.485 -2.318 15.395 1.00 92.69 113 ARG A C 1
ATOM 917 O O . ARG A 1 113 ? -22.715 -2.321 15.482 1.00 92.69 113 ARG A O 1
ATOM 924 N N . ARG A 1 114 ? -20.791 -3.370 14.957 1.00 89.31 114 ARG A N 1
ATOM 925 C CA . ARG A 1 114 ? -21.394 -4.665 14.629 1.00 89.31 114 ARG A CA 1
ATOM 926 C C . ARG A 1 114 ? -21.854 -5.409 15.885 1.00 89.31 114 ARG A C 1
ATOM 928 O O . ARG A 1 114 ? -22.942 -5.972 15.864 1.00 89.31 114 ARG A O 1
ATOM 935 N N . GLN A 1 115 ? -21.055 -5.393 16.952 1.00 89.25 115 GLN A N 1
ATOM 936 C CA . GLN A 1 115 ? -21.385 -6.055 18.221 1.00 89.25 115 GLN A CA 1
ATOM 937 C C . GLN A 1 115 ? -22.371 -5.239 19.075 1.00 89.25 115 GLN A C 1
ATOM 939 O O . GLN A 1 115 ? -23.220 -5.802 19.759 1.00 89.25 115 GLN A O 1
ATOM 944 N N . PHE A 1 116 ? -22.262 -3.911 19.026 1.00 91.44 116 PHE A N 1
ATOM 945 C CA . PHE A 1 116 ? -23.033 -2.966 19.829 1.00 91.44 116 PHE A CA 1
ATOM 946 C C . PHE A 1 116 ? -23.682 -1.915 18.915 1.00 91.44 116 PHE A C 1
ATOM 948 O O . PHE A 1 116 ? -23.101 -0.850 18.691 1.00 91.44 116 PHE A O 1
ATOM 955 N N . PRO A 1 117 ? -24.880 -2.180 18.365 1.00 90.44 117 PRO A N 1
ATOM 956 C CA . PRO A 1 117 ? -25.536 -1.256 17.442 1.00 90.44 117 PRO A CA 1
ATOM 957 C C . PRO A 1 117 ? -25.784 0.142 18.019 1.00 90.44 117 PRO A C 1
ATOM 959 O O . PRO A 1 117 ? -25.631 1.125 17.301 1.00 90.44 117 PRO A O 1
ATOM 962 N N . ASP A 1 118 ? -26.056 0.228 19.323 1.00 90.12 118 ASP A N 1
ATOM 963 C CA . ASP A 1 118 ? -26.379 1.476 20.028 1.00 90.12 118 ASP A CA 1
ATOM 964 C C . ASP A 1 118 ? -25.146 2.176 20.632 1.00 90.12 118 ASP A C 1
ATOM 966 O O . ASP A 1 118 ? -25.262 3.045 21.494 1.00 90.12 118 ASP A O 1
ATOM 970 N N . CYS A 1 119 ? -23.932 1.810 20.202 1.00 85.44 119 CYS A N 1
ATOM 971 C CA . CYS A 1 119 ? -22.691 2.406 20.714 1.00 85.44 119 CYS A CA 1
ATOM 972 C C . CYS A 1 119 ? -22.428 3.846 20.239 1.00 85.44 119 CYS A C 1
ATOM 974 O O . CYS A 1 119 ? -21.435 4.441 20.656 1.00 85.44 119 CYS A O 1
ATOM 976 N N . GLY A 1 120 ? -23.267 4.382 19.346 1.00 83.88 120 GLY A N 1
ATOM 977 C CA . GLY A 1 120 ? -23.129 5.721 18.763 1.00 83.88 120 GLY A CA 1
ATOM 978 C C . GLY A 1 120 ? -22.140 5.820 17.591 1.00 83.88 120 GLY A C 1
ATOM 979 O O . GLY A 1 120 ? -22.023 6.869 16.964 1.00 83.88 120 GLY A O 1
ATOM 980 N N . VAL A 1 121 ? -21.441 4.738 17.231 1.00 85.88 121 VAL A N 1
ATOM 981 C CA . VAL A 1 121 ? -20.436 4.725 16.150 1.00 85.88 121 VAL A CA 1
ATOM 982 C C . VAL A 1 121 ? -21.064 4.323 14.808 1.00 85.88 121 VAL A C 1
ATOM 984 O O . VAL A 1 121 ? -20.839 3.228 14.304 1.00 85.88 121 VAL A O 1
ATOM 987 N N . ASP A 1 122 ? -21.855 5.204 14.196 1.00 84.44 122 ASP A N 1
ATOM 988 C CA . ASP A 1 122 ? -22.523 4.912 12.910 1.00 84.44 122 ASP A CA 1
ATOM 989 C C . ASP A 1 122 ? -21.676 5.208 11.662 1.00 84.44 122 ASP A C 1
ATOM 991 O O . ASP A 1 122 ? -22.082 4.916 10.537 1.00 84.44 122 ASP A O 1
ATOM 995 N N . ASN A 1 123 ? -20.498 5.811 11.826 1.00 82.31 123 ASN A N 1
ATOM 996 C CA . ASN A 1 123 ? -19.598 6.144 10.724 1.00 82.31 123 ASN A CA 1
ATOM 997 C C . ASN A 1 123 ? -18.131 6.112 11.189 1.00 82.31 123 ASN A C 1
ATOM 999 O O . ASN A 1 123 ? -17.827 5.978 12.371 1.00 82.31 123 ASN A O 1
ATOM 1003 N N . ILE A 1 124 ? -17.206 6.266 10.248 1.00 80.19 124 ILE A N 1
ATOM 1004 C CA . ILE A 1 124 ? -15.759 6.279 10.461 1.00 80.19 124 ILE A CA 1
ATOM 1005 C C . ILE A 1 124 ? -15.142 7.687 10.400 1.00 80.19 124 ILE A C 1
ATOM 1007 O O . ILE A 1 124 ? -13.929 7.827 10.238 1.00 80.19 124 ILE A O 1
ATOM 1011 N N . THR A 1 125 ? -15.953 8.744 10.475 1.00 77.81 125 THR A N 1
ATOM 1012 C CA . THR A 1 125 ? -15.445 10.121 10.587 1.00 77.81 125 THR A CA 1
ATOM 1013 C C . THR A 1 125 ? -15.043 10.426 12.029 1.00 77.81 125 THR A C 1
ATOM 1015 O O . THR A 1 125 ? -15.499 9.757 12.955 1.00 77.81 125 THR A O 1
ATOM 1018 N N . GLU A 1 126 ? -14.213 11.452 12.242 1.00 70.69 126 GLU A N 1
ATOM 1019 C CA . GLU A 1 126 ? -13.680 11.790 13.573 1.00 70.69 126 GLU A CA 1
ATOM 1020 C C . GLU A 1 126 ? -14.773 11.917 14.643 1.00 70.69 126 GLU A C 1
ATOM 1022 O O . GLU A 1 126 ? -14.644 11.364 15.730 1.00 70.69 126 GLU A O 1
ATOM 1027 N N . ARG A 1 127 ? -15.897 12.554 14.289 1.00 75.94 127 ARG A N 1
ATOM 1028 C CA . ARG A 1 127 ? -17.074 12.726 15.154 1.00 75.94 127 ARG A CA 1
ATOM 1029 C C . ARG A 1 127 ? -17.630 11.412 15.715 1.00 75.94 127 ARG A C 1
ATOM 1031 O O . ARG A 1 127 ? -18.175 11.405 16.812 1.00 75.94 127 ARG A O 1
ATOM 1038 N N . TYR A 1 128 ? -17.612 10.346 14.922 1.00 76.19 128 TYR A N 1
ATOM 1039 C CA . TYR A 1 128 ? -18.159 9.049 15.323 1.00 76.19 128 TYR A CA 1
ATOM 1040 C C . TYR A 1 128 ? -17.079 8.179 15.956 1.00 76.19 128 TYR A C 1
ATOM 1042 O O . TYR A 1 128 ? -17.341 7.478 16.926 1.00 76.19 128 TYR A O 1
ATOM 1050 N N . LEU A 1 129 ? -15.841 8.273 15.466 1.00 73.12 129 LEU A N 1
ATOM 1051 C CA . LEU A 1 129 ? -14.705 7.568 16.053 1.00 73.12 129 LEU A CA 1
ATOM 1052 C C . LEU A 1 129 ? -14.412 8.029 17.485 1.00 73.12 129 LEU A C 1
ATOM 1054 O O . LEU A 1 129 ? -13.989 7.212 18.298 1.00 73.12 129 LEU A O 1
ATOM 1058 N N . SER A 1 130 ? -14.692 9.291 17.822 1.00 72.69 130 SER A N 1
ATOM 1059 C CA . SER A 1 130 ? -14.592 9.799 19.195 1.00 72.69 130 SER A CA 1
ATOM 1060 C C . SER A 1 130 ? -15.647 9.230 20.154 1.00 72.69 130 SER A C 1
ATOM 1062 O O . SER A 1 130 ? -15.497 9.377 21.363 1.00 72.69 130 SER A O 1
ATOM 1064 N N . GLN A 1 131 ? -16.687 8.552 19.650 1.00 76.44 131 GLN A N 1
ATOM 1065 C CA . GLN A 1 131 ? -17.715 7.897 20.474 1.00 76.44 131 GLN A CA 1
ATOM 1066 C C . GLN A 1 131 ? -17.330 6.473 20.892 1.00 76.44 131 GLN A C 1
ATOM 1068 O O . GLN A 1 131 ? -18.062 5.829 21.640 1.00 76.44 131 GLN A O 1
ATOM 1073 N N . LEU A 1 132 ? -16.179 5.963 20.441 1.00 74.81 132 LEU A N 1
ATOM 1074 C CA . LEU A 1 132 ? -15.677 4.666 20.878 1.00 74.81 132 LEU A CA 1
ATOM 1075 C C . LEU A 1 132 ? -15.401 4.661 22.386 1.00 74.81 132 LEU A C 1
ATOM 1077 O O . LEU A 1 132 ? -14.611 5.451 22.897 1.00 74.81 132 LEU A O 1
ATOM 1081 N N . GLN A 1 133 ? -16.028 3.722 23.096 1.00 73.25 133 GLN A N 1
ATOM 1082 C CA . GLN A 1 133 ? -15.899 3.578 24.547 1.00 73.25 133 GLN A CA 1
ATOM 1083 C C . GLN A 1 133 ? -15.019 2.377 24.901 1.00 73.25 133 GLN A C 1
ATOM 1085 O O . GLN A 1 133 ? -15.147 1.315 24.287 1.00 73.25 133 GLN A O 1
ATOM 1090 N N . ALA A 1 134 ? -14.189 2.523 25.942 1.00 72.62 134 ALA A N 1
ATOM 1091 C CA . ALA A 1 134 ? -13.287 1.469 26.420 1.00 72.62 134 ALA A CA 1
ATOM 1092 C C . ALA A 1 134 ? -14.022 0.146 26.675 1.00 72.62 134 ALA A C 1
ATOM 1094 O O . ALA A 1 134 ? -13.614 -0.878 26.139 1.00 72.62 134 ALA A O 1
ATOM 1095 N N . LYS A 1 135 ? -15.175 0.184 27.360 1.00 75.25 135 LYS A N 1
ATOM 1096 C CA . LYS A 1 135 ? -15.987 -1.012 27.646 1.00 75.25 135 LYS A CA 1
ATOM 1097 C C . LYS A 1 135 ? -16.363 -1.824 26.400 1.00 75.25 135 LYS A C 1
ATOM 1099 O O . LYS A 1 135 ? -16.394 -3.047 26.458 1.00 75.25 135 LYS A O 1
ATOM 1104 N N . HIS A 1 136 ? -16.639 -1.165 25.270 1.00 82.62 136 HIS A N 1
ATOM 1105 C CA . HIS A 1 136 ? -17.002 -1.856 24.032 1.00 82.62 136 HIS A CA 1
ATOM 1106 C C . HIS A 1 136 ? -15.770 -2.450 23.350 1.00 82.62 136 HIS A C 1
ATOM 1108 O O . HIS A 1 136 ? -15.849 -3.542 22.798 1.00 82.62 136 HIS A O 1
ATOM 1114 N N . ILE A 1 137 ? -14.633 -1.747 23.402 1.00 81.50 137 ILE A N 1
ATOM 1115 C CA . ILE A 1 137 ? -13.362 -2.223 22.845 1.00 81.50 137 ILE A CA 1
ATOM 1116 C C . ILE A 1 137 ? -12.854 -3.426 23.640 1.00 81.50 137 ILE A C 1
ATOM 1118 O O . ILE A 1 137 ? -12.512 -4.439 23.043 1.00 81.50 137 ILE A O 1
ATOM 1122 N N . GLU A 1 138 ? -12.834 -3.331 24.970 1.00 78.25 138 GLU A N 1
ATOM 1123 C CA . GLU A 1 138 ? -12.409 -4.409 25.869 1.00 78.25 138 GLU A CA 1
ATOM 1124 C C . GLU A 1 138 ? -13.254 -5.668 25.663 1.00 78.25 138 GLU A C 1
ATOM 1126 O O . GLU A 1 138 ? -12.703 -6.763 25.560 1.00 78.25 138 GLU A O 1
ATOM 1131 N N . ALA A 1 139 ? -14.572 -5.505 25.498 1.00 81.31 139 ALA A N 1
ATOM 1132 C CA . ALA A 1 139 ? -15.487 -6.615 25.252 1.00 81.31 139 ALA A CA 1
ATOM 1133 C C . ALA A 1 139 ? -15.199 -7.382 23.949 1.00 81.31 139 ALA A C 1
ATOM 1135 O O . ALA A 1 139 ? -15.471 -8.577 23.892 1.00 81.31 139 ALA A O 1
ATOM 1136 N N . ILE A 1 140 ? -14.643 -6.729 22.920 1.00 87.06 140 ILE A N 1
ATOM 1137 C CA . ILE A 1 140 ? -14.323 -7.369 21.630 1.00 87.06 140 ILE A CA 1
ATOM 1138 C C . ILE A 1 140 ? -12.823 -7.575 21.406 1.00 87.06 140 ILE A C 1
ATOM 1140 O O . ILE A 1 140 ? -12.427 -8.017 20.332 1.00 87.06 140 ILE A O 1
ATOM 1144 N N . TRP A 1 141 ? -11.965 -7.210 22.364 1.00 85.06 141 TRP A N 1
ATOM 1145 C CA . TRP A 1 141 ? -10.531 -7.033 22.113 1.00 85.06 141 TRP A CA 1
ATOM 1146 C C . TRP A 1 141 ? -9.864 -8.299 21.571 1.00 85.06 141 TRP A C 1
ATOM 1148 O O . TRP A 1 141 ? -9.106 -8.245 20.600 1.00 85.06 141 TRP A O 1
ATOM 1158 N N . LYS A 1 142 ? -10.186 -9.454 22.161 1.00 83.69 142 LYS A N 1
ATOM 1159 C CA . LYS A 1 142 ? -9.660 -10.751 21.726 1.00 83.69 142 LYS A CA 1
ATOM 1160 C C . LYS A 1 142 ? -10.025 -11.027 20.262 1.00 83.69 142 LYS A C 1
ATOM 1162 O O . LYS A 1 142 ? -9.126 -11.179 19.437 1.00 83.69 142 LYS A O 1
ATOM 1167 N N . ASP A 1 143 ? -11.311 -10.981 19.931 1.00 85.06 143 ASP A N 1
ATOM 1168 C CA . ASP A 1 143 ? -11.811 -11.283 18.585 1.00 85.06 143 ASP A CA 1
ATOM 1169 C C . ASP A 1 143 ? -11.328 -10.252 17.555 1.00 85.06 143 ASP A C 1
ATOM 1171 O O . ASP A 1 143 ? -10.941 -10.600 16.439 1.00 85.06 143 ASP A O 1
ATOM 1175 N N . ALA A 1 144 ? -11.269 -8.974 17.940 1.00 88.31 144 ALA A N 1
ATOM 1176 C CA . ALA A 1 144 ? -10.762 -7.900 17.097 1.00 88.31 144 ALA A CA 1
ATOM 1177 C C . ALA A 1 144 ? -9.278 -8.089 16.759 1.00 88.31 144 ALA A C 1
ATOM 1179 O O . ALA A 1 144 ? -8.888 -7.956 15.599 1.00 88.31 144 ALA A O 1
ATOM 1180 N N . THR A 1 145 ? -8.439 -8.433 17.742 1.00 84.69 145 THR A N 1
ATOM 1181 C CA . THR A 1 145 ? -7.006 -8.663 17.492 1.00 84.69 145 THR A CA 1
ATOM 1182 C C . THR A 1 145 ? -6.762 -9.875 16.594 1.00 84.69 145 THR A C 1
ATOM 1184 O O . THR A 1 145 ? -5.875 -9.830 15.737 1.00 84.69 145 THR A O 1
ATOM 1187 N N . GLU A 1 146 ? -7.567 -10.932 16.723 1.00 83.38 146 GLU A N 1
ATOM 1188 C CA . GLU A 1 146 ? -7.517 -12.088 15.829 1.00 83.38 146 GLU A CA 1
ATOM 1189 C C . GLU A 1 146 ? -7.970 -11.728 14.408 1.00 83.38 146 GLU A C 1
ATOM 1191 O O . GLU A 1 146 ? -7.263 -12.014 13.439 1.00 83.38 146 GLU A O 1
ATOM 1196 N N . ALA A 1 147 ? -9.086 -11.010 14.272 1.00 86.19 147 ALA A N 1
ATOM 1197 C CA . ALA A 1 147 ? -9.584 -10.539 12.985 1.00 86.19 147 ALA A CA 1
ATOM 1198 C C . ALA A 1 147 ? -8.571 -9.636 12.266 1.00 86.19 147 ALA A C 1
ATOM 1200 O O . ALA A 1 147 ? -8.369 -9.751 11.054 1.00 86.19 147 ALA A O 1
ATOM 1201 N N . PHE A 1 148 ? -7.892 -8.756 13.006 1.00 86.50 148 PHE A N 1
ATOM 1202 C CA . PHE A 1 148 ? -6.868 -7.872 12.449 1.00 86.50 148 PHE A CA 1
ATOM 1203 C C . PHE A 1 148 ? -5.660 -8.677 12.000 1.00 86.50 148 PHE A C 1
ATOM 1205 O O . PHE A 1 148 ? -5.181 -8.487 10.883 1.00 86.50 148 PHE A O 1
ATOM 1212 N N . ARG A 1 149 ? -5.197 -9.622 12.828 1.00 79.31 149 ARG A N 1
ATOM 1213 C CA . ARG A 1 149 ? -4.113 -10.535 12.459 1.00 79.31 149 ARG A CA 1
ATOM 1214 C C . ARG A 1 149 ? -4.448 -11.272 11.169 1.00 79.31 149 ARG A C 1
ATOM 1216 O O . ARG A 1 149 ? -3.619 -11.277 10.268 1.00 79.31 149 ARG A O 1
ATOM 1223 N N . ASN A 1 150 ? -5.646 -11.841 11.057 1.00 80.38 150 ASN A N 1
ATOM 1224 C CA . ASN A 1 150 ? -6.076 -12.575 9.868 1.00 80.38 150 ASN A CA 1
ATOM 1225 C C . ASN A 1 150 ? -6.216 -11.657 8.646 1.00 80.38 150 ASN A C 1
ATOM 1227 O O . ASN A 1 150 ? -5.801 -12.036 7.556 1.00 80.38 150 ASN A O 1
ATOM 1231 N N . THR A 1 151 ? -6.677 -10.418 8.835 1.00 83.69 151 THR A N 1
ATOM 1232 C CA . THR A 1 151 ? -6.712 -9.387 7.784 1.00 83.69 151 THR A CA 1
ATOM 1233 C C . THR A 1 151 ? -5.319 -9.100 7.235 1.00 83.69 151 THR A C 1
ATOM 1235 O O . THR A 1 151 ? -5.097 -9.182 6.028 1.00 83.69 151 THR A O 1
ATOM 1238 N N . PHE A 1 152 ? -4.360 -8.796 8.112 1.00 81.00 152 PHE A N 1
ATOM 1239 C CA . PHE A 1 152 ? -2.987 -8.516 7.697 1.00 81.00 152 PHE A CA 1
ATOM 1240 C C . PHE A 1 152 ? -2.296 -9.758 7.136 1.00 81.00 152 PHE A C 1
ATOM 1242 O O . PHE A 1 152 ? -1.571 -9.650 6.153 1.00 81.00 152 PHE A O 1
ATOM 1249 N N . LYS A 1 153 ? -2.560 -10.937 7.707 1.00 75.62 153 LYS A N 1
ATOM 1250 C CA . LYS A 1 153 ? -2.055 -12.220 7.215 1.00 75.62 153 LYS A CA 1
ATOM 1251 C C . LYS A 1 153 ? -2.551 -12.494 5.798 1.00 75.62 153 LYS A C 1
ATOM 1253 O O . LYS A 1 153 ? -1.742 -12.823 4.947 1.00 75.62 153 LYS A O 1
ATOM 1258 N N . PHE A 1 154 ? -3.840 -12.314 5.528 1.00 80.50 154 PHE A N 1
ATOM 1259 C CA . PHE A 1 154 ? -4.412 -12.495 4.195 1.00 80.50 154 PHE A CA 1
ATOM 1260 C C . PHE A 1 154 ? -3.819 -11.507 3.187 1.00 80.50 154 PHE A C 1
ATOM 1262 O O . PHE A 1 154 ? -3.349 -11.908 2.126 1.00 80.50 154 PHE A O 1
ATOM 1269 N N . LEU A 1 155 ? -3.759 -10.220 3.542 1.00 78.06 155 LEU A N 1
ATOM 1270 C CA . LEU A 1 155 ? -3.171 -9.207 2.664 1.00 78.06 155 LEU A CA 1
ATOM 1271 C C . LEU A 1 155 ? -1.702 -9.512 2.358 1.00 78.06 155 LEU A C 1
ATOM 1273 O O . LEU A 1 155 ? -1.309 -9.464 1.201 1.00 78.06 155 LEU A O 1
ATOM 1277 N N . HIS A 1 156 ? -0.913 -9.875 3.368 1.00 73.31 156 HIS A N 1
ATOM 1278 C CA . HIS A 1 156 ? 0.523 -10.071 3.212 1.00 73.31 156 HIS A CA 1
ATOM 1279 C C . HIS A 1 156 ? 0.905 -11.440 2.638 1.00 73.31 156 HIS A C 1
ATOM 1281 O O . HIS A 1 156 ? 1.786 -11.513 1.797 1.00 73.31 156 HIS A O 1
ATOM 1287 N N . GLN A 1 157 ? 0.277 -12.524 3.090 1.00 71.88 157 GLN A N 1
ATOM 1288 C CA . GLN A 1 157 ? 0.682 -13.893 2.747 1.00 71.88 157 GLN A CA 1
ATOM 1289 C C . GLN A 1 157 ? -0.140 -14.497 1.611 1.00 71.88 157 GLN A C 1
ATOM 1291 O O . GLN A 1 157 ? 0.343 -15.399 0.940 1.00 71.88 157 GLN A O 1
ATOM 1296 N N . THR A 1 158 ? -1.381 -14.045 1.413 1.00 76.88 158 THR A N 1
ATOM 1297 C CA . THR A 1 158 ? -2.246 -14.569 0.345 1.00 76.88 158 THR A CA 1
ATOM 1298 C C . THR A 1 158 ? -2.231 -13.663 -0.873 1.00 76.88 158 THR A C 1
ATOM 1300 O O . THR A 1 158 ? -2.125 -14.151 -1.989 1.00 76.88 158 THR A O 1
ATOM 1303 N N . LEU A 1 159 ? -2.331 -12.347 -0.667 1.00 77.31 159 LEU A N 1
ATOM 1304 C CA . LEU A 1 159 ? -2.348 -11.378 -1.766 1.00 77.31 159 LEU A CA 1
ATOM 1305 C C . LEU A 1 159 ? -0.988 -10.724 -2.027 1.00 77.31 159 LEU A C 1
ATOM 1307 O O . LEU A 1 159 ? -0.880 -9.930 -2.953 1.00 77.31 159 LEU A O 1
ATOM 1311 N N . ASN A 1 160 ? 0.023 -10.998 -1.199 1.00 74.88 160 ASN A N 1
ATOM 1312 C CA . ASN A 1 160 ? 1.340 -10.362 -1.275 1.00 74.88 160 ASN A CA 1
ATOM 1313 C C . ASN A 1 160 ? 1.289 -8.814 -1.374 1.00 74.88 160 ASN A C 1
ATOM 1315 O O . ASN A 1 160 ? 2.115 -8.150 -1.995 1.00 74.88 160 ASN A O 1
ATOM 1319 N N . LEU A 1 161 ? 0.301 -8.207 -0.713 1.00 74.50 161 LEU A N 1
ATOM 1320 C CA . LEU A 1 161 ? 0.162 -6.761 -0.588 1.00 74.50 161 LEU A CA 1
ATOM 1321 C C . LEU A 1 161 ? 0.895 -6.294 0.667 1.00 74.50 161 LEU A C 1
ATOM 1323 O O . LEU A 1 161 ? 0.396 -6.403 1.791 1.00 74.50 161 LEU A O 1
ATOM 1327 N N . ILE A 1 162 ? 2.101 -5.773 0.468 1.00 68.56 162 ILE A N 1
ATOM 1328 C CA . ILE A 1 162 ? 2.956 -5.289 1.547 1.00 68.56 162 ILE A CA 1
ATOM 1329 C C . ILE A 1 162 ? 2.641 -3.814 1.826 1.00 68.56 162 ILE A C 1
ATOM 1331 O O . ILE A 1 162 ? 2.840 -2.933 0.993 1.00 68.56 162 ILE A O 1
ATOM 1335 N N . GLY A 1 163 ? 2.154 -3.549 3.038 1.00 67.44 163 GLY A N 1
ATOM 1336 C CA . GLY A 1 163 ? 1.905 -2.196 3.529 1.00 67.44 163 GLY A CA 1
ATOM 1337 C C . GLY A 1 163 ? 0.632 -1.522 2.984 1.00 67.44 163 GLY A C 1
ATOM 1338 O O . GLY A 1 163 ? -0.041 -2.025 2.083 1.00 67.44 163 GLY A O 1
ATOM 1339 N N . PRO A 1 164 ? 0.260 -0.360 3.551 1.00 65.31 164 PRO A N 1
ATOM 1340 C CA . PRO A 1 164 ? -0.997 0.323 3.239 1.00 65.31 164 PRO A CA 1
ATOM 1341 C C . PRO A 1 164 ? -1.046 0.986 1.862 1.00 65.31 164 PRO A C 1
ATOM 1343 O O . PRO A 1 164 ? -2.140 1.209 1.347 1.00 65.31 164 PRO A O 1
ATOM 1346 N N . GLY A 1 165 ? 0.105 1.285 1.252 1.00 64.38 165 GLY A N 1
ATOM 1347 C CA . GLY A 1 165 ? 0.176 1.899 -0.078 1.00 64.38 165 GLY A CA 1
ATOM 1348 C C . GLY A 1 165 ? -0.286 0.977 -1.211 1.00 64.38 165 GLY A C 1
ATOM 1349 O O . GLY A 1 165 ? -0.788 1.465 -2.222 1.00 64.38 165 GLY A O 1
ATOM 1350 N N . LEU A 1 166 ? -0.163 -0.343 -1.029 1.00 67.88 166 LEU A N 1
ATOM 1351 C CA . LEU A 1 166 ? -0.600 -1.345 -2.004 1.00 67.88 166 LEU A CA 1
ATOM 1352 C C . LEU A 1 166 ? -2.050 -1.790 -1.829 1.00 67.88 166 LEU A C 1
ATOM 1354 O O . LEU A 1 166 ? -2.634 -2.376 -2.739 1.00 67.88 166 LEU A O 1
ATOM 1358 N N . VAL A 1 167 ? -2.644 -1.533 -0.666 1.00 74.69 167 VAL A N 1
ATOM 1359 C CA . VAL A 1 167 ? -4.030 -1.917 -0.42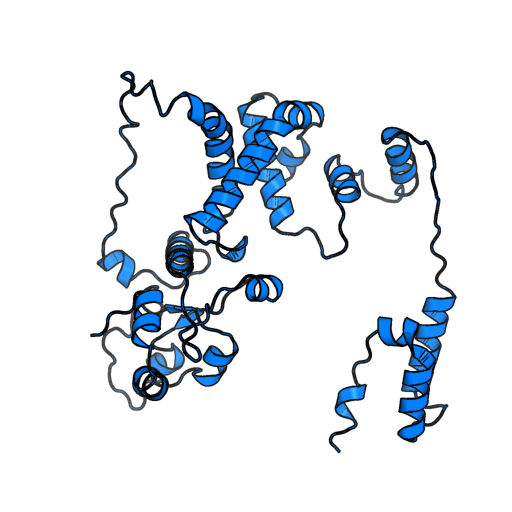7 1.00 74.69 167 VAL A CA 1
ATOM 1360 C C . VAL A 1 167 ? -4.951 -1.011 -1.250 1.00 74.69 167 VAL A C 1
ATOM 1362 O O . VAL A 1 167 ? -4.915 0.212 -1.072 1.00 74.69 167 VAL A O 1
ATOM 1365 N N . PRO A 1 168 ? -5.823 -1.570 -2.120 1.00 70.44 168 PRO A N 1
ATOM 1366 C CA . PRO A 1 168 ? -6.554 -0.771 -3.093 1.00 70.44 168 PRO A CA 1
ATOM 1367 C C . PRO A 1 168 ? -7.371 0.365 -2.484 1.00 70.44 168 PRO A C 1
ATOM 1369 O O . PRO A 1 168 ? -7.481 1.456 -3.027 1.00 70.44 168 PRO A O 1
ATOM 1372 N N . PHE A 1 169 ? -7.958 0.164 -1.319 1.00 74.81 169 PHE A N 1
ATOM 1373 C CA . PHE A 1 169 ? -8.623 1.244 -0.613 1.00 74.81 169 PHE A CA 1
ATOM 1374 C C . PHE A 1 169 ? -8.682 0.918 0.862 1.00 74.81 169 PHE A C 1
ATOM 1376 O O . PHE A 1 169 ? -8.796 -0.236 1.264 1.00 74.81 169 PHE A O 1
ATOM 1383 N N . ARG A 1 170 ? -8.665 1.960 1.689 1.00 74.88 170 ARG A N 1
ATOM 1384 C CA . ARG A 1 170 ? -8.636 1.795 3.139 1.00 74.88 170 ARG A CA 1
ATOM 1385 C C . ARG A 1 170 ? -9.859 1.053 3.694 1.00 74.88 170 ARG A C 1
ATOM 1387 O O . ARG A 1 170 ? -9.733 0.345 4.685 1.00 74.88 170 ARG A O 1
ATOM 1394 N N . TYR A 1 171 ? -11.019 1.158 3.043 1.00 82.81 171 TYR A N 1
ATOM 1395 C CA . TYR A 1 171 ? -12.211 0.384 3.417 1.00 82.81 171 TYR A CA 1
ATOM 1396 C C . TYR A 1 171 ? -12.021 -1.134 3.279 1.00 82.81 171 TYR A C 1
ATOM 1398 O O . TYR A 1 171 ? -12.737 -1.876 3.942 1.00 82.81 171 TYR A O 1
ATOM 1406 N N . LEU A 1 172 ? -11.038 -1.611 2.504 1.00 83.12 172 LEU A N 1
ATOM 1407 C CA . LEU A 1 172 ? -10.774 -3.042 2.371 1.00 83.12 172 LEU A CA 1
ATOM 1408 C C . LEU A 1 172 ? -10.351 -3.651 3.710 1.00 83.12 172 LEU A C 1
ATOM 1410 O O . LEU A 1 172 ? -10.817 -4.729 4.054 1.00 83.12 172 LEU A O 1
ATOM 1414 N N . TYR A 1 173 ? -9.563 -2.924 4.508 1.00 85.69 173 TYR A N 1
ATOM 1415 C CA . TYR A 1 173 ? -9.217 -3.334 5.869 1.00 85.69 173 TYR A CA 1
ATOM 1416 C C . TYR A 1 173 ? -10.454 -3.569 6.734 1.00 85.69 173 TYR A C 1
ATOM 1418 O O . TYR A 1 173 ? -10.524 -4.555 7.452 1.00 85.69 173 TYR A O 1
ATOM 1426 N N . MET A 1 174 ? -11.447 -2.683 6.645 1.00 87.38 174 MET A N 1
ATOM 1427 C CA . MET A 1 174 ? -12.681 -2.787 7.428 1.00 87.38 174 MET A CA 1
ATOM 1428 C C . MET A 1 174 ? -13.526 -3.983 6.990 1.00 87.38 174 MET A C 1
ATOM 1430 O O . MET A 1 174 ? -14.030 -4.711 7.837 1.00 87.38 174 MET A O 1
ATOM 1434 N N . VAL A 1 175 ? -13.653 -4.196 5.675 1.00 88.38 175 VAL A N 1
ATOM 1435 C CA . VAL A 1 175 ? -14.394 -5.333 5.112 1.00 88.38 175 VAL A CA 1
ATOM 1436 C C . VAL A 1 175 ? -13.733 -6.649 5.511 1.00 88.38 175 VAL A C 1
ATOM 1438 O O . VAL A 1 175 ? -14.414 -7.545 5.998 1.00 88.38 175 VAL A O 1
ATOM 1441 N N . LEU A 1 176 ? -12.411 -6.751 5.362 1.00 87.94 176 LEU A N 1
ATOM 1442 C CA . LEU A 1 176 ? -11.661 -7.944 5.744 1.00 87.94 176 LEU A CA 1
AT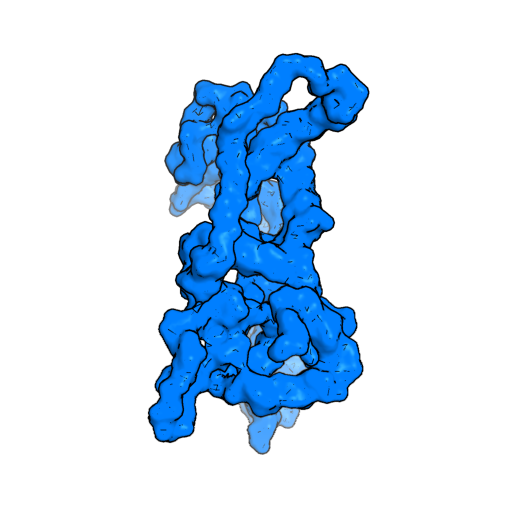OM 1443 C C . LEU A 1 176 ? -11.691 -8.174 7.255 1.00 87.94 176 LEU A C 1
ATOM 1445 O O . LEU A 1 176 ? -11.920 -9.300 7.675 1.00 87.94 176 LEU A O 1
ATOM 1449 N N . ALA A 1 177 ? -11.548 -7.132 8.075 1.00 89.50 177 ALA A N 1
ATOM 1450 C CA . ALA A 1 177 ? -11.647 -7.268 9.525 1.00 89.50 177 ALA A CA 1
ATOM 1451 C C . ALA A 1 177 ? -13.039 -7.747 9.951 1.00 89.50 177 ALA A C 1
ATOM 1453 O O . ALA A 1 177 ? -13.139 -8.661 10.761 1.00 89.50 177 ALA A O 1
ATOM 1454 N N . ALA A 1 178 ? -14.106 -7.189 9.374 1.00 89.38 178 ALA A N 1
ATOM 1455 C CA . ALA A 1 178 ? -15.473 -7.633 9.638 1.00 89.38 178 ALA A CA 1
ATOM 1456 C C . ALA A 1 178 ? -15.741 -9.061 9.135 1.00 89.38 178 ALA A C 1
ATOM 1458 O O . ALA A 1 178 ? -16.491 -9.805 9.761 1.00 89.38 178 ALA A O 1
ATOM 1459 N N . TYR A 1 179 ? -15.135 -9.455 8.014 1.00 88.69 179 TYR A N 1
ATOM 1460 C CA . TYR A 1 179 ? -15.194 -10.827 7.517 1.00 88.69 179 TYR A CA 1
ATOM 1461 C C . TYR A 1 179 ? -14.480 -11.782 8.480 1.00 88.69 179 TYR A C 1
ATOM 1463 O O . TYR A 1 179 ? -15.075 -12.744 8.965 1.00 88.69 179 TYR A O 1
ATOM 1471 N N . PHE A 1 180 ? -13.225 -11.487 8.823 1.00 87.25 180 PHE A N 1
ATOM 1472 C CA . PHE A 1 180 ? -12.414 -12.340 9.682 1.00 87.25 180 PHE A CA 1
ATOM 1473 C C . PHE A 1 180 ? -12.904 -12.382 11.126 1.00 87.25 180 PHE A C 1
ATOM 1475 O O . PHE A 1 180 ? -12.745 -13.419 11.754 1.00 87.25 180 PHE A O 1
ATOM 1482 N N . SER A 1 181 ? -13.577 -11.345 11.636 1.00 86.75 181 SER A N 1
ATOM 1483 C CA . SER A 1 181 ? -14.189 -11.394 12.972 1.00 86.75 181 SER A CA 1
ATOM 1484 C C . SER A 1 181 ? -15.306 -12.429 13.085 1.00 86.75 181 SER A C 1
ATOM 1486 O O . SER A 1 181 ? -15.640 -12.853 14.183 1.00 86.75 181 SER A O 1
ATOM 1488 N N . VAL A 1 182 ? -15.908 -12.824 11.961 1.00 80.75 182 VAL A N 1
ATOM 1489 C CA . VAL A 1 182 ? -16.887 -13.917 11.913 1.00 80.75 182 VAL A CA 1
ATOM 1490 C C . VAL A 1 182 ? -16.202 -15.214 11.494 1.00 80.75 182 VAL A C 1
ATOM 1492 O O . VAL A 1 182 ? -16.508 -16.272 12.036 1.00 80.75 182 VAL A O 1
ATOM 1495 N N . ALA A 1 183 ? -15.243 -15.141 10.566 1.00 67.94 183 ALA A N 1
ATOM 1496 C CA . ALA A 1 183 ? -14.583 -16.314 10.008 1.00 67.94 183 ALA A CA 1
ATOM 1497 C C . ALA A 1 183 ? -13.677 -17.065 11.000 1.00 67.94 183 ALA A C 1
ATOM 1499 O O . ALA A 1 183 ? -13.521 -18.273 10.846 1.00 67.94 183 ALA A O 1
ATOM 1500 N N . SER A 1 184 ? -13.156 -16.421 12.052 1.00 54.47 184 SER A N 1
ATOM 1501 C CA . SER A 1 184 ? -12.465 -17.124 13.151 1.00 54.47 184 SER A CA 1
ATOM 1502 C C . SER A 1 184 ? -13.362 -18.181 13.820 1.00 54.47 184 SER A C 1
ATOM 1504 O O . SER A 1 184 ? -12.881 -19.237 14.230 1.00 54.47 184 SER A O 1
ATOM 1506 N N . ASN A 1 185 ? -14.685 -17.956 13.832 1.00 44.91 185 ASN A N 1
ATOM 1507 C CA . ASN A 1 185 ? -15.686 -18.932 14.280 1.00 44.91 185 ASN A CA 1
ATOM 1508 C C . ASN A 1 185 ? -16.076 -19.955 13.191 1.00 44.91 185 ASN A C 1
ATOM 1510 O O . ASN A 1 185 ? -16.697 -20.972 13.501 1.00 44.91 185 ASN A O 1
ATOM 1514 N N . LEU A 1 186 ? -15.712 -19.732 11.919 1.00 44.06 186 LEU A N 1
ATOM 1515 C CA . LEU A 1 186 ? -15.986 -20.656 10.807 1.00 44.06 186 LEU A CA 1
ATOM 1516 C C . LEU A 1 186 ? -14.951 -21.774 10.654 1.00 44.06 186 LEU A C 1
ATOM 1518 O O . LEU A 1 186 ? -15.235 -22.748 9.957 1.00 44.06 186 LEU A O 1
ATOM 1522 N N . THR A 1 187 ? -13.818 -21.730 11.357 1.00 36.47 187 THR A N 1
ATOM 1523 C CA . THR A 1 187 ? -12.921 -22.898 11.461 1.00 36.47 187 THR A CA 1
ATOM 1524 C C . THR A 1 187 ? -13.613 -24.115 12.109 1.00 36.47 187 THR A C 1
ATOM 1526 O O . THR A 1 187 ? -13.139 -25.235 11.964 1.00 36.47 187 THR A O 1
ATOM 1529 N N . MET A 1 188 ? -14.780 -23.911 12.742 1.00 33.16 188 MET A N 1
ATOM 1530 C CA . MET A 1 188 ? -15.705 -24.938 13.254 1.00 33.16 188 MET A CA 1
ATOM 1531 C C . MET A 1 188 ? -16.983 -25.127 12.406 1.00 33.16 188 MET A C 1
ATOM 1533 O O . MET A 1 188 ? -17.865 -25.879 12.803 1.00 33.16 188 MET A O 1
ATOM 1537 N N . ARG A 1 189 ? -17.121 -24.456 11.251 1.00 34.88 189 ARG A N 1
ATOM 1538 C CA . ARG A 1 189 ? -18.282 -24.606 10.341 1.00 34.88 189 ARG A CA 1
ATOM 1539 C C . ARG A 1 189 ? -17.923 -24.992 8.909 1.00 34.88 189 ARG A C 1
ATOM 1541 O O . ARG A 1 189 ? -18.771 -25.538 8.210 1.00 34.88 189 ARG A O 1
ATOM 1548 N N . CYS A 1 190 ? -16.668 -24.824 8.492 1.00 32.78 190 CYS A N 1
ATOM 1549 C CA . CYS A 1 190 ? -16.212 -25.250 7.164 1.00 32.78 190 CYS A CA 1
ATOM 1550 C C . CYS A 1 190 ? -16.090 -26.778 6.983 1.00 32.78 190 CYS A C 1
ATOM 1552 O O . CYS A 1 190 ? -15.657 -27.222 5.924 1.00 32.78 190 CYS A O 1
ATOM 1554 N N . SER A 1 191 ? -16.498 -27.581 7.973 1.00 34.28 191 SER A N 1
ATOM 1555 C CA . SER A 1 191 ? -16.448 -29.048 7.899 1.00 34.28 191 SER A CA 1
ATOM 1556 C C . SER A 1 191 ? -17.798 -29.744 8.119 1.00 34.28 191 SER A C 1
ATOM 1558 O O . SER A 1 191 ? -17.836 -30.969 8.046 1.00 34.28 191 SER A O 1
ATOM 1560 N N . SER A 1 192 ? -18.906 -29.029 8.370 1.00 32.84 192 SER A N 1
ATOM 1561 C CA . SER A 1 192 ? -20.200 -29.709 8.587 1.00 32.84 192 SER A CA 1
ATOM 1562 C C . SER A 1 192 ? -21.486 -28.945 8.257 1.00 32.84 192 SER A C 1
ATOM 1564 O O . SER A 1 192 ? -22.538 -29.570 8.309 1.00 32.84 192 SER A O 1
ATOM 1566 N N . GLU A 1 193 ? -21.470 -27.673 7.847 1.00 37.66 193 GLU A N 1
ATOM 1567 C CA . GLU A 1 193 ? -22.719 -26.974 7.484 1.00 37.66 193 GLU A CA 1
ATOM 1568 C C . GLU A 1 193 ? -22.590 -26.181 6.175 1.00 37.66 193 GLU A C 1
ATOM 1570 O O . GLU A 1 193 ? -22.642 -24.958 6.131 1.00 37.66 193 GLU A O 1
ATOM 1575 N N . LEU A 1 194 ? -22.514 -26.934 5.071 1.00 40.75 194 LEU A N 1
ATOM 1576 C CA . LEU A 1 194 ? -23.174 -26.596 3.799 1.00 40.75 194 LEU A CA 1
ATOM 1577 C C . LEU A 1 194 ? -24.671 -26.972 3.883 1.00 40.75 194 LEU A C 1
ATOM 1579 O O . LEU A 1 194 ? -25.244 -27.567 2.971 1.00 40.75 194 LEU A O 1
ATOM 1583 N N . THR A 1 195 ? -25.317 -26.692 5.018 1.00 40.97 195 THR A N 1
ATOM 1584 C CA . THR A 1 195 ? -26.743 -26.947 5.219 1.00 40.97 195 THR A CA 1
ATOM 1585 C C . THR A 1 195 ? -27.547 -25.793 4.641 1.00 40.97 195 THR A C 1
ATOM 1587 O O . THR A 1 195 ? -27.824 -24.810 5.318 1.00 40.97 195 THR A O 1
ATOM 1590 N N . GLY A 1 196 ? -27.931 -25.937 3.375 1.00 39.91 196 GLY A N 1
ATOM 1591 C CA . GLY A 1 196 ? -29.215 -25.461 2.851 1.00 39.91 196 GLY A CA 1
ATOM 1592 C C . GLY A 1 196 ? -29.469 -23.954 2.735 1.00 39.91 196 GLY A C 1
ATOM 1593 O O . GLY A 1 196 ? -30.470 -23.589 2.120 1.00 39.91 196 GLY A O 1
ATOM 1594 N N . GLU A 1 197 ? -28.614 -23.071 3.248 1.00 42.91 197 GLU A N 1
ATOM 1595 C CA . GLU A 1 197 ? -28.711 -21.649 2.917 1.00 42.91 197 GLU A CA 1
ATOM 1596 C C . GLU A 1 197 ? -28.212 -21.444 1.486 1.00 42.91 197 GLU A C 1
ATOM 1598 O O . GLU A 1 197 ? -27.077 -21.785 1.143 1.00 42.91 197 GLU A O 1
ATOM 1603 N N . LYS A 1 198 ? -29.098 -20.925 0.625 1.00 36.75 198 LYS A N 1
ATOM 1604 C CA . LYS A 1 198 ? -28.738 -20.558 -0.744 1.00 36.75 198 LYS A CA 1
ATOM 1605 C C . LYS A 1 198 ? -27.486 -19.672 -0.699 1.00 36.75 198 LYS A C 1
ATOM 1607 O O . LYS A 1 198 ? -27.467 -18.724 0.092 1.00 36.75 198 LYS A O 1
ATOM 1612 N N . PRO A 1 199 ? -26.468 -19.941 -1.541 1.00 45.50 199 PRO A N 1
ATOM 1613 C CA . PRO A 1 199 ? -25.374 -19.003 -1.752 1.00 45.50 199 PRO A CA 1
ATOM 1614 C C . PRO A 1 199 ? -25.963 -17.612 -1.971 1.00 45.50 199 PRO A C 1
ATOM 1616 O O . PRO A 1 199 ? -27.015 -17.494 -2.594 1.00 45.50 199 PRO A O 1
ATOM 1619 N N . ILE A 1 200 ? -25.324 -16.569 -1.443 1.00 48.78 200 ILE A N 1
ATOM 1620 C CA . ILE A 1 200 ? -25.751 -15.186 -1.681 1.00 48.78 200 ILE A CA 1
ATOM 1621 C C . ILE A 1 200 ? -25.848 -14.996 -3.205 1.00 48.78 200 ILE A C 1
ATOM 1623 O O . ILE A 1 200 ? -24.824 -14.872 -3.876 1.00 48.78 200 ILE A O 1
ATOM 1627 N N . ASP A 1 201 ? -27.077 -14.992 -3.734 1.00 45.62 201 ASP A N 1
ATOM 1628 C CA . ASP A 1 201 ? -27.440 -15.066 -5.164 1.00 45.62 201 ASP A CA 1
ATOM 1629 C C . ASP A 1 201 ? -26.979 -13.839 -5.988 1.00 45.62 201 ASP A C 1
ATOM 1631 O O . ASP A 1 201 ? -27.391 -13.638 -7.128 1.00 45.62 201 ASP A O 1
ATOM 1635 N N . SER A 1 202 ? -26.134 -12.964 -5.436 1.00 48.50 202 SER A N 1
ATOM 1636 C CA . SER A 1 202 ? -25.828 -11.672 -6.046 1.00 48.50 202 SER A CA 1
ATOM 1637 C C . SER A 1 202 ? -24.395 -11.184 -5.861 1.00 48.50 202 SER A C 1
ATOM 1639 O O . SER A 1 202 ? -24.162 -9.970 -5.896 1.00 48.50 202 SER A O 1
ATOM 1641 N N . PHE A 1 203 ? -23.403 -12.068 -5.727 1.00 49.62 203 PHE A N 1
ATOM 1642 C CA . PHE A 1 203 ? -22.093 -11.661 -6.232 1.00 49.62 203 PHE A CA 1
ATOM 1643 C C . PHE A 1 203 ? -22.239 -11.558 -7.745 1.00 49.62 203 PHE A C 1
ATOM 1645 O O . PHE A 1 203 ? -22.214 -12.566 -8.447 1.00 49.62 203 PHE A O 1
ATOM 1652 N N . LYS A 1 204 ? -22.449 -10.333 -8.251 1.00 51.28 204 LYS A N 1
ATOM 1653 C CA . LYS A 1 204 ? -22.225 -10.063 -9.670 1.00 51.28 204 LYS A CA 1
ATOM 1654 C C . LYS A 1 204 ? -20.845 -10.621 -9.974 1.00 51.28 204 LYS A C 1
ATOM 1656 O O . LYS A 1 204 ? -19.862 -10.143 -9.404 1.00 51.28 204 LYS A O 1
ATOM 1661 N N . VAL A 1 205 ? -20.799 -11.650 -10.817 1.00 56.66 205 VAL A N 1
ATOM 1662 C CA . VAL A 1 205 ? -19.550 -12.118 -11.407 1.00 56.66 205 VAL A CA 1
ATOM 1663 C C . VAL A 1 205 ? -18.847 -10.869 -11.917 1.00 56.66 205 VAL A C 1
ATOM 1665 O O . VAL A 1 205 ? -19.478 -10.014 -12.546 1.00 56.66 205 VAL A O 1
ATOM 1668 N N . LEU A 1 206 ? -17.587 -10.702 -11.526 1.00 62.03 206 LEU A N 1
ATOM 1669 C CA . LEU A 1 206 ? -16.794 -9.569 -11.964 1.00 62.03 206 LEU A CA 1
ATOM 1670 C C . LEU A 1 206 ? -16.659 -9.686 -13.484 1.00 62.03 206 LEU A C 1
ATOM 1672 O O . LEU A 1 206 ? -15.868 -10.487 -13.974 1.00 62.03 206 LEU A O 1
ATOM 1676 N N . ASP A 1 207 ? -17.479 -8.935 -14.211 1.00 68.50 207 ASP A N 1
ATOM 1677 C CA . ASP A 1 207 ? -17.460 -8.926 -15.666 1.00 68.50 207 ASP A CA 1
ATOM 1678 C C . ASP A 1 207 ? -16.256 -8.097 -16.123 1.00 68.50 207 ASP A C 1
ATOM 1680 O O . ASP A 1 207 ? -16.291 -6.863 -16.186 1.00 68.50 207 ASP A O 1
ATOM 1684 N N . LEU A 1 208 ? -15.127 -8.787 -16.293 1.00 73.69 208 LEU A N 1
ATOM 1685 C CA . LEU A 1 208 ? -13.879 -8.206 -16.762 1.00 73.69 208 LEU A CA 1
ATOM 1686 C C . LEU A 1 208 ? -13.838 -8.267 -18.283 1.00 73.69 208 LEU A C 1
ATOM 1688 O O . LEU A 1 208 ? -13.511 -9.291 -18.879 1.00 73.69 208 LEU A O 1
ATOM 1692 N N . ASP A 1 209 ? -14.096 -7.126 -18.903 1.00 82.88 209 ASP A N 1
ATOM 1693 C CA . ASP A 1 209 ? -13.889 -6.949 -20.331 1.00 82.88 209 ASP A CA 1
ATOM 1694 C C . ASP A 1 209 ? -12.444 -6.511 -20.633 1.00 82.88 209 ASP A C 1
ATOM 1696 O O . ASP A 1 209 ? -11.885 -5.593 -20.020 1.00 82.88 209 ASP A O 1
ATOM 1700 N N . ARG A 1 210 ? -11.836 -7.168 -21.626 1.00 85.44 210 ARG A N 1
ATOM 1701 C CA . ARG A 1 210 ? -10.485 -6.862 -22.109 1.00 85.44 210 ARG A CA 1
ATOM 1702 C C . ARG A 1 210 ? -10.392 -5.445 -22.670 1.00 85.44 210 ARG A C 1
ATOM 1704 O O . ARG A 1 210 ? -9.350 -4.814 -22.507 1.00 85.44 210 ARG A O 1
ATOM 1711 N N . ALA A 1 211 ? -11.433 -4.943 -23.339 1.00 84.88 211 ALA A N 1
ATOM 1712 C CA . ALA A 1 211 ? -11.416 -3.574 -23.853 1.00 84.88 211 ALA A CA 1
ATOM 1713 C C . ALA A 1 211 ? -11.396 -2.560 -22.700 1.00 84.88 211 ALA A C 1
ATOM 1715 O O . ALA A 1 211 ? -10.534 -1.682 -22.697 1.00 84.88 211 ALA A O 1
ATOM 1716 N N . ASN A 1 212 ? -12.222 -2.769 -21.668 1.00 83.31 212 ASN A N 1
ATOM 1717 C CA . ASN A 1 212 ? -12.202 -1.952 -20.451 1.00 83.31 212 ASN A CA 1
ATOM 1718 C C . ASN A 1 212 ? -10.825 -1.909 -19.767 1.00 83.31 212 ASN A C 1
ATOM 1720 O O . ASN A 1 212 ? -10.404 -0.842 -19.321 1.00 83.31 212 ASN A O 1
ATOM 1724 N N . LEU A 1 213 ? -10.102 -3.035 -19.693 1.00 84.44 213 LEU A N 1
ATOM 1725 C CA . LEU A 1 213 ? -8.747 -3.062 -19.122 1.00 84.44 213 LEU A CA 1
ATOM 1726 C C . LEU A 1 213 ? -7.732 -2.305 -19.989 1.00 84.44 213 LEU A C 1
ATOM 1728 O O . LEU A 1 213 ? -6.920 -1.551 -19.457 1.00 84.44 213 LEU A O 1
ATOM 1732 N N . ARG A 1 214 ? -7.806 -2.449 -21.318 1.00 85.31 214 ARG A N 1
ATOM 1733 C CA . ARG A 1 214 ? -6.904 -1.763 -22.262 1.00 85.31 214 ARG A CA 1
ATOM 1734 C C . ARG A 1 214 ? -7.050 -0.247 -22.236 1.00 85.31 214 ARG A C 1
ATOM 1736 O O . ARG A 1 214 ? -6.060 0.451 -22.441 1.00 85.31 214 ARG A O 1
ATOM 1743 N N . THR A 1 215 ? -8.251 0.264 -21.987 1.00 86.12 215 THR A N 1
ATOM 1744 C CA . THR A 1 215 ? -8.525 1.707 -21.923 1.00 86.12 215 THR A CA 1
ATOM 1745 C C . THR A 1 215 ? -8.546 2.254 -20.496 1.00 86.12 215 THR A C 1
ATOM 1747 O O . THR A 1 215 ? -8.778 3.447 -20.301 1.00 86.12 215 THR A O 1
ATOM 1750 N N . ALA A 1 216 ? -8.336 1.413 -19.478 1.00 87.94 216 ALA A N 1
ATOM 1751 C CA . ALA A 1 216 ? -8.269 1.869 -18.099 1.00 87.94 216 ALA A CA 1
ATOM 1752 C C . ALA A 1 216 ? -7.059 2.793 -17.925 1.00 87.94 216 ALA A C 1
ATOM 1754 O O . ALA A 1 216 ? -5.933 2.400 -18.208 1.00 87.94 216 ALA A O 1
ATOM 1755 N N . SER A 1 217 ? -7.297 4.016 -17.458 1.00 87.88 217 SER A N 1
ATOM 1756 C CA . SER A 1 217 ? -6.263 5.048 -17.351 1.00 87.88 217 SER A CA 1
ATOM 1757 C C . SER A 1 217 ? -5.523 5.016 -16.006 1.00 87.88 217 SER A C 1
ATOM 1759 O O . SER A 1 217 ? -6.102 4.698 -14.957 1.00 87.88 217 SER A O 1
ATOM 1761 N N . TYR A 1 218 ? -4.251 5.414 -16.038 1.00 85.44 218 TYR A N 1
ATOM 1762 C CA . TYR A 1 218 ? -3.361 5.649 -14.910 1.00 85.44 218 TYR A CA 1
ATOM 1763 C C . TYR A 1 218 ? -3.874 6.799 -14.033 1.00 85.44 218 TYR A C 1
ATOM 1765 O O . TYR A 1 218 ? -3.443 7.949 -14.104 1.00 85.44 218 TYR A O 1
ATOM 1773 N N . ASN A 1 219 ? -4.826 6.485 -13.159 1.00 85.56 219 ASN A N 1
ATOM 1774 C CA . ASN A 1 219 ? -5.372 7.423 -12.190 1.00 85.56 219 ASN A CA 1
ATOM 1775 C C . ASN A 1 219 ? -5.271 6.838 -10.783 1.00 85.56 219 ASN A C 1
ATOM 1777 O O . ASN A 1 219 ? -6.087 6.009 -10.385 1.00 85.56 219 ASN A O 1
ATOM 1781 N N . SER A 1 220 ? -4.329 7.345 -9.986 1.00 75.25 220 SER A N 1
ATOM 1782 C CA . SER A 1 220 ? -4.069 6.878 -8.614 1.00 75.25 220 SER A CA 1
ATOM 1783 C C . SER A 1 220 ? -5.251 7.014 -7.638 1.00 75.25 220 SER A C 1
ATOM 1785 O O . SER A 1 220 ? -5.246 6.419 -6.553 1.00 75.25 220 SER A O 1
ATOM 1787 N N . LYS A 1 221 ? -6.292 7.772 -8.005 1.00 78.25 221 LYS A N 1
ATOM 1788 C CA . LYS A 1 221 ? -7.549 7.887 -7.249 1.00 78.25 221 LYS A CA 1
ATOM 1789 C C . LYS A 1 221 ? -8.598 6.848 -7.670 1.00 78.25 221 LYS A C 1
ATOM 1791 O O . LYS A 1 221 ? -9.564 6.649 -6.938 1.00 78.25 221 LYS A O 1
ATOM 1796 N N . SER A 1 222 ? -8.428 6.185 -8.816 1.00 81.50 222 SER A N 1
ATOM 1797 C CA . SER A 1 222 ? -9.362 5.178 -9.329 1.00 81.50 222 SER A CA 1
ATOM 1798 C C . SER A 1 222 ? -9.280 3.874 -8.535 1.00 81.50 222 SER A C 1
ATOM 1800 O O . SER A 1 222 ? -8.199 3.357 -8.261 1.00 81.50 222 SER A O 1
ATOM 1802 N N . ARG A 1 223 ? -10.443 3.295 -8.211 1.00 78.88 223 ARG A N 1
ATOM 1803 C CA . ARG A 1 223 ? -10.533 1.968 -7.576 1.00 78.88 223 ARG A CA 1
ATOM 1804 C C . ARG A 1 223 ? -9.938 0.876 -8.468 1.00 78.88 223 ARG A C 1
ATOM 1806 O O . ARG A 1 223 ? -9.263 -0.008 -7.955 1.00 78.88 223 ARG A O 1
ATOM 1813 N N . LEU A 1 224 ? -10.157 0.974 -9.783 1.00 82.62 224 LEU A N 1
ATOM 1814 C CA . LEU A 1 224 ? -9.648 0.013 -10.761 1.00 82.62 224 LEU A CA 1
ATOM 1815 C C . LEU A 1 224 ? -8.122 0.085 -10.874 1.00 82.62 224 LEU A C 1
ATOM 1817 O O . LEU A 1 224 ? -7.479 -0.953 -10.808 1.00 82.62 224 LEU A O 1
ATOM 1821 N N . TYR A 1 225 ? -7.545 1.295 -10.933 1.00 85.94 225 TYR A N 1
ATOM 1822 C CA . TYR A 1 225 ? -6.087 1.489 -10.901 1.00 85.94 225 TYR A CA 1
ATOM 1823 C C . TYR A 1 225 ? -5.470 0.746 -9.721 1.00 85.94 225 TYR A C 1
ATOM 1825 O O . TYR A 1 225 ? -4.551 -0.046 -9.888 1.00 85.94 225 TYR A O 1
ATOM 1833 N N . ARG A 1 226 ? -6.003 0.968 -8.515 1.00 81.88 226 ARG A N 1
ATOM 1834 C CA . ARG A 1 226 ? -5.391 0.405 -7.313 1.00 81.88 226 ARG A CA 1
ATOM 1835 C C . ARG A 1 226 ? -5.595 -1.107 -7.212 1.00 81.88 226 ARG A C 1
ATOM 1837 O O . ARG A 1 226 ? -4.738 -1.783 -6.660 1.00 81.88 226 ARG A O 1
ATOM 1844 N N . ALA A 1 227 ? -6.693 -1.632 -7.759 1.00 83.00 227 ALA A N 1
ATOM 1845 C CA . ALA A 1 227 ? -6.917 -3.070 -7.875 1.00 83.00 227 ALA A CA 1
ATOM 1846 C C . ALA A 1 227 ? -5.925 -3.728 -8.849 1.00 83.00 227 ALA A C 1
ATOM 1848 O O . ALA A 1 227 ? -5.317 -4.727 -8.487 1.00 83.00 227 ALA A O 1
ATOM 1849 N N . VAL A 1 228 ? -5.715 -3.148 -10.036 1.00 86.56 228 VAL A N 1
ATOM 1850 C CA . VAL A 1 228 ? -4.765 -3.666 -11.039 1.00 86.56 228 VAL A CA 1
ATOM 1851 C C . VAL A 1 228 ? -3.324 -3.575 -10.540 1.00 86.56 228 VAL A C 1
ATOM 1853 O O . VAL A 1 228 ? -2.586 -4.546 -10.612 1.00 86.56 228 VAL A O 1
ATOM 1856 N N . VAL A 1 229 ? -2.935 -2.443 -9.954 1.00 86.12 229 VAL A N 1
ATOM 1857 C CA . VAL A 1 229 ? -1.598 -2.258 -9.371 1.00 86.12 229 VAL A CA 1
ATOM 1858 C C . VAL A 1 229 ? -1.367 -3.226 -8.202 1.00 86.12 229 VAL A C 1
ATOM 1860 O O . VAL A 1 229 ? -0.313 -3.846 -8.117 1.00 86.12 229 VAL A O 1
ATOM 1863 N N . GLY A 1 230 ? -2.371 -3.435 -7.342 1.00 83.94 230 GLY A N 1
ATOM 1864 C CA . GLY A 1 230 ? -2.315 -4.469 -6.306 1.00 83.94 230 GLY A CA 1
ATOM 1865 C C . GLY A 1 230 ? -2.191 -5.885 -6.883 1.00 83.94 230 GLY A C 1
ATOM 1866 O O . GLY A 1 230 ? -1.424 -6.690 -6.369 1.00 83.94 230 GLY A O 1
ATOM 1867 N N . PHE A 1 231 ? -2.887 -6.179 -7.981 1.00 87.06 231 PHE A N 1
ATOM 1868 C CA . PHE A 1 231 ? -2.775 -7.456 -8.687 1.00 87.06 231 PHE A CA 1
ATOM 1869 C C . PHE A 1 231 ? -1.382 -7.664 -9.302 1.00 87.06 231 PHE A C 1
ATOM 1871 O O . PHE A 1 231 ? -0.818 -8.744 -9.180 1.00 87.06 231 PHE A O 1
ATOM 1878 N N . TYR A 1 232 ? -0.765 -6.633 -9.882 1.00 90.12 232 TYR A N 1
ATOM 1879 C CA . TYR A 1 232 ? 0.631 -6.717 -10.323 1.00 90.12 232 TYR A CA 1
ATOM 1880 C C . TYR A 1 232 ? 1.581 -6.944 -9.143 1.00 90.12 232 TYR A C 1
ATOM 1882 O O . TYR A 1 232 ? 2.492 -7.757 -9.236 1.00 90.12 232 TYR A O 1
ATOM 1890 N N . ALA A 1 233 ? 1.344 -6.300 -7.997 1.00 87.25 233 ALA A N 1
ATOM 1891 C CA . ALA A 1 233 ? 2.163 -6.515 -6.805 1.00 87.25 233 ALA A CA 1
ATOM 1892 C C . ALA A 1 233 ? 2.041 -7.948 -6.263 1.00 87.25 233 ALA A C 1
ATOM 1894 O O . ALA A 1 233 ? 3.024 -8.507 -5.769 1.00 87.25 233 ALA A O 1
ATOM 1895 N N . SER A 1 234 ? 0.860 -8.566 -6.393 1.00 87.00 234 SER A N 1
ATOM 1896 C CA . SER A 1 234 ? 0.641 -9.942 -5.944 1.00 87.00 234 SER A CA 1
ATOM 1897 C C . SER A 1 234 ? 1.429 -10.978 -6.746 1.00 87.00 234 SER A C 1
ATOM 1899 O O . SER A 1 234 ? 1.611 -12.087 -6.257 1.00 87.00 234 SER A O 1
ATOM 1901 N N . HIS A 1 235 ? 1.906 -10.620 -7.944 1.00 90.69 235 HIS A N 1
ATOM 1902 C CA . HIS A 1 235 ? 2.731 -11.474 -8.808 1.00 90.69 235 HIS A CA 1
ATOM 1903 C C . HIS A 1 235 ? 4.233 -11.376 -8.515 1.00 90.69 235 HIS A C 1
ATOM 1905 O O . HIS A 1 235 ? 5.028 -11.991 -9.215 1.00 90.69 235 HIS A O 1
ATOM 1911 N N . GLU A 1 236 ? 4.628 -10.647 -7.465 1.00 90.38 236 GLU A N 1
ATOM 1912 C CA . GLU A 1 236 ? 6.028 -10.550 -7.031 1.00 90.38 236 GLU A CA 1
ATOM 1913 C C . GLU A 1 236 ? 6.982 -10.096 -8.151 1.00 90.38 236 GLU A C 1
ATOM 1915 O O . GLU A 1 236 ? 7.944 -10.801 -8.460 1.00 90.38 236 GLU A O 1
ATOM 1920 N N . PRO A 1 237 ? 6.758 -8.904 -8.737 1.00 92.62 237 PRO A N 1
ATOM 1921 C CA . PRO A 1 237 ? 7.528 -8.428 -9.883 1.00 92.62 237 PRO A CA 1
ATOM 1922 C C . PRO A 1 237 ? 9.034 -8.461 -9.596 1.00 92.62 237 PRO A C 1
ATOM 1924 O O . PRO A 1 237 ? 9.493 -7.950 -8.565 1.00 92.62 237 PRO A O 1
ATOM 1927 N N . LEU A 1 238 ? 9.797 -9.062 -10.510 1.00 93.75 238 LEU A N 1
ATOM 1928 C CA . LEU A 1 238 ? 11.243 -9.264 -10.388 1.00 93.75 238 LEU A CA 1
ATOM 1929 C C . LEU A 1 238 ? 12.053 -8.065 -10.896 1.00 93.75 238 LEU A C 1
ATOM 1931 O O . LEU A 1 238 ? 11.647 -7.324 -11.781 1.00 93.75 238 LEU A O 1
ATOM 1935 N N . ASN A 1 239 ? 13.223 -7.833 -10.320 1.00 91.38 239 ASN A N 1
ATOM 1936 C CA . ASN A 1 239 ? 14.092 -6.738 -10.721 1.00 91.38 239 ASN A CA 1
ATOM 1937 C C . ASN A 1 239 ? 14.683 -7.023 -12.107 1.00 91.38 239 ASN A C 1
ATOM 1939 O O . ASN A 1 239 ? 15.269 -8.075 -12.338 1.00 91.38 239 ASN A O 1
ATOM 1943 N N . TRP A 1 240 ? 14.572 -6.053 -13.007 1.00 91.81 240 TRP A N 1
ATOM 1944 C CA . TRP A 1 240 ? 15.015 -6.175 -14.390 1.00 91.81 240 TRP A CA 1
ATOM 1945 C C . TRP A 1 240 ? 16.538 -6.312 -14.512 1.00 91.81 240 TRP A C 1
ATOM 1947 O O . TRP A 1 240 ? 17.018 -7.072 -15.343 1.00 91.81 240 TRP A O 1
ATOM 1957 N N . GLU A 1 241 ? 17.303 -5.634 -13.650 1.00 89.31 241 GLU A N 1
ATOM 1958 C CA . GLU A 1 241 ? 18.773 -5.743 -13.608 1.00 89.31 241 GLU A CA 1
ATOM 1959 C C . GLU A 1 241 ? 19.256 -7.003 -12.876 1.00 89.31 241 GLU A C 1
ATOM 1961 O O . GLU A 1 241 ? 20.379 -7.459 -13.078 1.00 89.31 241 GLU A O 1
ATOM 1966 N N . ALA A 1 242 ? 18.419 -7.556 -11.997 1.00 89.31 242 ALA A N 1
ATOM 1967 C CA . ALA A 1 242 ? 18.740 -8.712 -11.170 1.00 89.31 242 ALA A CA 1
ATOM 1968 C C . ALA A 1 242 ? 17.527 -9.657 -11.113 1.00 89.31 242 ALA A 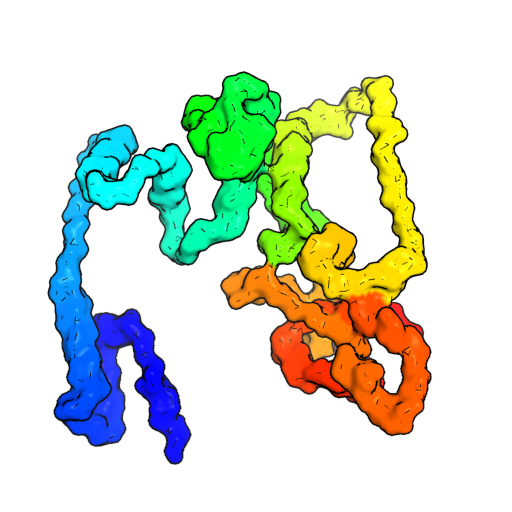C 1
ATOM 1970 O O . ALA A 1 242 ? 16.796 -9.626 -10.119 1.00 89.31 242 ALA A O 1
ATOM 1971 N N . PRO A 1 243 ? 17.321 -10.511 -12.139 1.00 86.75 243 PRO A N 1
ATOM 1972 C CA . PRO A 1 243 ? 16.116 -11.338 -12.302 1.00 86.75 243 PRO A CA 1
ATOM 1973 C C . PRO A 1 243 ? 15.778 -12.274 -11.133 1.00 86.75 243 PRO A C 1
ATOM 1975 O O . PRO A 1 243 ? 14.667 -12.768 -11.030 1.00 86.75 243 PRO A O 1
ATOM 1978 N N . TYR A 1 244 ? 16.715 -12.513 -10.217 1.00 86.06 244 TYR A N 1
ATOM 1979 C CA . TYR A 1 244 ? 16.511 -13.317 -9.008 1.00 86.06 244 TYR A CA 1
ATOM 1980 C C . TYR A 1 244 ? 15.979 -12.515 -7.805 1.00 86.06 244 TYR A C 1
ATOM 1982 O O . TYR A 1 244 ? 15.663 -13.093 -6.764 1.00 86.06 244 TYR A O 1
ATOM 1990 N N . ALA A 1 245 ? 15.936 -11.185 -7.892 1.00 89.00 245 ALA A N 1
ATOM 1991 C CA . ALA A 1 245 ? 15.517 -10.298 -6.812 1.00 89.00 245 ALA A CA 1
ATOM 1992 C C . ALA A 1 245 ? 14.115 -9.738 -7.072 1.00 89.00 245 ALA A C 1
ATOM 1994 O O . ALA A 1 245 ? 13.745 -9.480 -8.208 1.00 89.00 245 ALA A O 1
ATOM 1995 N N . LYS A 1 246 ? 13.342 -9.483 -6.013 1.00 89.94 246 LYS A N 1
ATOM 1996 C CA . LYS A 1 246 ? 12.024 -8.832 -6.110 1.00 89.94 246 LYS A CA 1
ATOM 1997 C C . LYS A 1 246 ? 12.180 -7.313 -6.144 1.00 89.94 246 LYS A C 1
ATOM 1999 O O . LYS A 1 246 ? 12.995 -6.764 -5.403 1.00 89.94 246 LYS A O 1
ATOM 2004 N N . VAL A 1 247 ? 11.355 -6.624 -6.931 1.00 88.38 247 VAL A N 1
ATOM 2005 C CA . VAL A 1 247 ? 11.242 -5.154 -6.893 1.00 88.38 247 VAL A CA 1
ATOM 2006 C C . VAL A 1 247 ? 10.643 -4.711 -5.557 1.00 88.38 247 VAL A C 1
ATOM 2008 O O . VAL A 1 247 ? 11.142 -3.795 -4.903 1.00 88.38 247 VAL A O 1
ATOM 2011 N N . LEU A 1 248 ? 9.576 -5.390 -5.130 1.00 82.50 248 LEU A N 1
ATOM 2012 C CA . LEU A 1 248 ? 8.792 -5.045 -3.947 1.00 82.50 248 LEU A CA 1
ATOM 2013 C C . LEU A 1 248 ? 9.292 -5.839 -2.733 1.00 82.50 248 LEU A C 1
ATOM 2015 O O . LEU A 1 248 ? 8.835 -6.947 -2.461 1.00 82.50 248 LEU A O 1
ATOM 2019 N N . THR A 1 249 ? 10.254 -5.278 -1.998 1.00 74.69 249 THR A N 1
ATOM 2020 C CA . THR A 1 249 ? 10.804 -5.888 -0.773 1.00 74.69 249 THR A CA 1
ATOM 2021 C C . THR A 1 249 ? 10.328 -5.166 0.484 1.00 74.69 249 THR A C 1
ATOM 2023 O O . THR A 1 249 ? 10.007 -3.980 0.452 1.00 74.69 249 THR A O 1
ATOM 2026 N N . THR A 1 250 ? 10.342 -5.839 1.638 1.00 64.12 250 THR A N 1
ATOM 2027 C CA . THR A 1 250 ? 10.016 -5.204 2.929 1.00 64.12 250 THR A CA 1
ATOM 2028 C C . THR A 1 250 ? 10.883 -3.971 3.202 1.00 64.12 250 THR A C 1
ATOM 2030 O O . THR A 1 250 ? 10.366 -2.955 3.658 1.00 64.12 250 THR A O 1
ATOM 2033 N N . ALA A 1 251 ? 12.177 -4.029 2.866 1.00 58.09 251 ALA A N 1
ATOM 2034 C CA . ALA A 1 251 ? 13.096 -2.897 2.997 1.00 58.09 251 ALA A CA 1
ATOM 2035 C C . ALA A 1 251 ? 12.699 -1.717 2.093 1.00 58.09 251 ALA A C 1
ATOM 2037 O O . ALA A 1 251 ? 12.790 -0.563 2.503 1.00 58.09 251 ALA A O 1
ATOM 2038 N N . TYR A 1 252 ? 12.195 -2.000 0.889 1.00 60.66 252 TYR A N 1
ATOM 2039 C CA . TYR A 1 252 ? 11.689 -0.978 -0.023 1.00 60.66 252 TYR A CA 1
ATOM 2040 C C . TYR A 1 252 ? 10.489 -0.222 0.582 1.00 60.66 252 TYR A C 1
ATOM 2042 O O . TYR A 1 252 ? 10.466 1.007 0.564 1.00 60.66 252 TYR A O 1
ATOM 2050 N N . TYR A 1 253 ? 9.541 -0.929 1.207 1.00 57.53 253 TYR A N 1
ATOM 2051 C CA . TYR A 1 253 ? 8.387 -0.304 1.878 1.00 57.53 253 TYR A CA 1
ATOM 2052 C C . TYR A 1 253 ? 8.731 0.443 3.166 1.00 57.53 253 TYR A C 1
ATOM 2054 O O . TYR A 1 253 ? 7.978 1.316 3.582 1.00 57.53 253 TYR A O 1
ATOM 2062 N N . GLN A 1 254 ? 9.855 0.117 3.805 1.00 53.09 254 GLN A N 1
ATOM 2063 C CA . GLN A 1 254 ? 10.363 0.892 4.939 1.00 53.09 254 GLN A CA 1
ATOM 2064 C C . GLN A 1 254 ? 10.975 2.227 4.493 1.00 53.09 254 GLN A C 1
ATOM 2066 O O . GLN A 1 254 ? 10.995 3.175 5.272 1.00 53.09 254 GLN A O 1
ATOM 2071 N N . ALA A 1 255 ? 11.473 2.301 3.255 1.00 48.25 255 ALA A N 1
ATOM 2072 C CA . ALA A 1 255 ? 12.125 3.486 2.706 1.00 48.25 255 ALA A CA 1
ATOM 2073 C C . ALA A 1 255 ? 11.166 4.421 1.946 1.00 48.25 255 ALA A C 1
ATOM 2075 O O . ALA A 1 255 ? 11.407 5.627 1.896 1.00 48.25 255 ALA A O 1
ATOM 2076 N N . THR A 1 256 ? 10.094 3.896 1.341 1.00 55.03 256 THR A N 1
ATOM 2077 C CA . THR A 1 256 ? 9.094 4.690 0.608 1.00 55.03 256 THR A CA 1
ATOM 2078 C C . THR A 1 256 ? 7.699 4.064 0.664 1.00 55.03 256 THR A C 1
ATOM 2080 O O . THR A 1 256 ? 7.518 2.868 0.445 1.00 55.03 256 THR A O 1
ATOM 2083 N N . ASP A 1 257 ? 6.681 4.905 0.866 1.00 53.34 257 ASP A N 1
ATOM 2084 C CA . ASP A 1 257 ? 5.269 4.496 0.863 1.00 53.34 257 ASP A CA 1
ATOM 2085 C C . ASP A 1 257 ? 4.714 4.213 -0.544 1.00 53.34 257 ASP A C 1
ATOM 2087 O O . ASP A 1 257 ? 3.586 3.726 -0.685 1.00 53.34 257 ASP A O 1
ATOM 2091 N N . LYS A 1 258 ? 5.459 4.562 -1.605 1.00 64.00 258 LYS A N 1
ATOM 2092 C CA . LYS A 1 258 ? 5.005 4.433 -2.995 1.00 64.00 258 LYS A CA 1
ATOM 2093 C C . LYS A 1 258 ? 6.027 3.678 -3.850 1.00 64.00 258 LYS A C 1
ATOM 2095 O O . LYS A 1 258 ? 7.141 4.172 -4.046 1.00 64.00 258 LYS A O 1
ATOM 2100 N N . PRO A 1 259 ? 5.663 2.503 -4.387 1.00 70.19 259 PRO A N 1
ATOM 2101 C CA . PRO A 1 259 ? 6.476 1.826 -5.390 1.00 70.19 259 PRO A CA 1
ATOM 2102 C C . PRO A 1 259 ? 6.557 2.630 -6.690 1.00 70.19 259 PRO A C 1
ATOM 2104 O O . PRO A 1 259 ? 5.603 3.317 -7.060 1.00 70.19 259 PRO A O 1
ATOM 2107 N N . ASN A 1 260 ? 7.712 2.560 -7.359 1.00 82.75 260 ASN A N 1
ATOM 2108 C CA . ASN A 1 260 ? 7.902 3.219 -8.645 1.00 82.75 260 ASN A CA 1
ATOM 2109 C C . ASN A 1 260 ? 7.183 2.414 -9.725 1.00 82.75 260 ASN A C 1
ATOM 2111 O O . ASN A 1 260 ? 7.442 1.225 -9.912 1.00 82.75 260 ASN A O 1
ATOM 2115 N N . LEU A 1 261 ? 6.273 3.092 -10.413 1.00 89.31 261 LEU A N 1
ATOM 2116 C CA . LEU A 1 261 ? 5.577 2.581 -11.581 1.00 89.31 261 LEU A CA 1
ATOM 2117 C C . LEU A 1 261 ? 6.096 3.332 -12.797 1.00 89.31 261 LEU A C 1
ATOM 2119 O O . LEU A 1 261 ? 6.124 4.565 -12.809 1.00 89.31 261 LEU A O 1
ATOM 2123 N N . HIS A 1 262 ? 6.500 2.572 -13.798 1.00 92.69 262 HIS A N 1
ATOM 2124 C CA . HIS A 1 262 ? 7.058 3.074 -15.036 1.00 92.69 262 HIS A CA 1
ATOM 2125 C C . HIS A 1 262 ? 6.107 2.789 -16.187 1.00 92.69 262 HIS A C 1
ATOM 2127 O O . HIS A 1 262 ? 5.520 1.711 -16.222 1.00 92.69 262 HIS A O 1
ATOM 2133 N N . HIS A 1 263 ? 5.971 3.731 -17.121 1.00 93.81 263 HIS A N 1
ATOM 2134 C CA . HIS A 1 263 ? 5.240 3.466 -18.354 1.00 93.81 263 HIS A CA 1
ATOM 2135 C C . HIS A 1 263 ? 6.169 2.743 -19.326 1.00 93.81 263 HIS A C 1
ATOM 2137 O O . HIS A 1 263 ? 7.138 3.356 -19.756 1.00 93.81 263 HIS A O 1
ATOM 2143 N N . ILE A 1 264 ? 5.886 1.484 -19.673 1.00 93.62 264 ILE A N 1
ATOM 2144 C CA . ILE A 1 264 ? 6.747 0.666 -20.549 1.00 93.62 264 ILE A CA 1
ATOM 2145 C C . ILE A 1 264 ? 7.021 1.413 -21.858 1.00 93.62 264 ILE A C 1
ATOM 2147 O O . ILE A 1 264 ? 8.157 1.521 -22.294 1.00 93.62 264 ILE A O 1
ATOM 2151 N N . PHE A 1 265 ? 6.002 2.024 -22.447 1.00 92.75 265 PHE A N 1
ATOM 2152 C CA . PHE A 1 265 ? 6.158 3.055 -23.465 1.00 92.75 265 PHE A CA 1
ATOM 2153 C C . PHE A 1 265 ? 6.069 4.424 -22.772 1.00 92.75 265 PHE A C 1
ATOM 2155 O O . PHE A 1 265 ? 4.953 4.838 -22.432 1.00 92.75 265 PHE A O 1
ATOM 2162 N N . PRO A 1 266 ? 7.194 5.133 -22.522 1.00 93.00 266 PRO A N 1
ATOM 2163 C CA . PRO A 1 266 ? 7.177 6.355 -21.723 1.00 93.00 266 PRO A CA 1
ATOM 2164 C C . PRO A 1 266 ? 6.364 7.466 -22.386 1.00 93.00 266 PRO A C 1
ATOM 2166 O O . PRO A 1 266 ? 6.408 7.632 -23.605 1.00 93.00 266 PRO A O 1
ATOM 2169 N N . ARG A 1 267 ? 5.669 8.289 -21.588 1.00 91.00 267 ARG A N 1
ATOM 2170 C CA . ARG A 1 267 ? 4.860 9.404 -22.121 1.00 91.00 267 ARG A CA 1
ATOM 2171 C C . ARG A 1 267 ? 5.663 10.335 -23.008 1.00 91.00 267 ARG A C 1
ATOM 2173 O O . ARG A 1 267 ? 5.277 10.556 -24.145 1.00 91.00 267 ARG A O 1
ATOM 2180 N N . ASN A 1 268 ? 6.803 10.809 -22.511 1.00 90.38 268 ASN A N 1
ATOM 2181 C CA . ASN A 1 268 ? 7.679 11.700 -23.263 1.00 90.38 268 ASN A CA 1
ATOM 2182 C C . ASN A 1 268 ? 8.128 11.066 -24.586 1.00 90.38 268 ASN A C 1
ATOM 2184 O O . ASN A 1 268 ? 8.174 11.763 -25.592 1.00 90.38 268 ASN A O 1
ATOM 2188 N N . PHE A 1 269 ? 8.415 9.762 -24.612 1.00 89.56 269 PHE A N 1
ATOM 2189 C CA . PHE A 1 269 ? 8.745 9.056 -25.849 1.00 89.56 269 PHE A CA 1
ATOM 2190 C C . PHE A 1 269 ? 7.561 9.043 -26.825 1.00 89.56 269 PHE A C 1
ATOM 2192 O O . PHE A 1 269 ? 7.723 9.386 -27.990 1.00 89.56 269 PHE A O 1
ATOM 2199 N N . VAL A 1 270 ? 6.358 8.697 -26.360 1.00 88.94 270 VAL A N 1
ATOM 2200 C CA . VAL A 1 270 ? 5.151 8.607 -27.202 1.00 88.94 270 VAL A CA 1
ATOM 2201 C C . VAL A 1 270 ? 4.661 9.985 -27.677 1.00 88.94 270 VAL A C 1
ATOM 2203 O O . VAL A 1 270 ? 4.157 10.144 -28.794 1.00 88.94 270 VAL A O 1
ATOM 2206 N N . GLU A 1 271 ? 4.802 11.008 -26.839 1.00 84.50 271 GLU A N 1
ATOM 2207 C CA . GLU A 1 271 ? 4.443 12.390 -27.148 1.00 84.50 271 GLU A CA 1
ATOM 2208 C C . GLU A 1 271 ? 5.419 13.011 -28.148 1.00 84.50 271 GLU A C 1
ATOM 2210 O O . GLU A 1 271 ? 4.964 13.649 -29.100 1.00 84.50 271 GLU A O 1
ATOM 2215 N N . ASN A 1 272 ? 6.722 12.754 -27.975 1.00 80.12 272 ASN A N 1
ATOM 2216 C CA . ASN A 1 272 ? 7.804 13.325 -28.782 1.00 80.12 272 ASN A CA 1
ATOM 2217 C C . ASN A 1 272 ? 8.339 12.383 -29.869 1.00 80.12 272 ASN A C 1
ATOM 2219 O O . ASN A 1 272 ? 9.384 12.692 -30.444 1.00 80.12 272 ASN A O 1
ATOM 2223 N N . ALA A 1 273 ? 7.667 11.251 -30.126 1.00 66.94 273 ALA A N 1
ATOM 2224 C CA . ALA A 1 273 ? 8.111 10.196 -31.035 1.00 66.94 273 ALA A CA 1
ATOM 2225 C C . ALA A 1 273 ? 8.736 10.795 -32.303 1.00 66.94 273 ALA A C 1
ATOM 2227 O O . ALA A 1 273 ? 8.090 11.499 -33.087 1.00 66.94 273 ALA A O 1
ATOM 2228 N N . ALA A 1 274 ? 10.048 10.589 -32.399 1.00 52.03 274 ALA A N 1
ATOM 2229 C CA . ALA A 1 274 ? 10.970 11.408 -33.162 1.00 52.03 274 ALA A CA 1
ATOM 2230 C C . ALA A 1 274 ? 10.601 11.461 -34.653 1.00 52.03 274 ALA A C 1
ATOM 2232 O O . ALA A 1 274 ? 10.790 10.494 -35.385 1.00 52.03 274 ALA A O 1
ATOM 2233 N N . GLY A 1 275 ? 10.110 12.615 -35.113 1.00 54.62 275 GLY A N 1
ATOM 2234 C CA . GLY A 1 275 ? 10.004 12.918 -36.545 1.00 54.62 275 GLY A CA 1
ATOM 2235 C C . GLY A 1 275 ? 8.622 12.768 -37.189 1.00 54.62 275 GLY A C 1
ATOM 2236 O O . GLY A 1 275 ? 8.546 12.763 -38.413 1.00 54.62 275 GLY A O 1
ATOM 2237 N N . GLY A 1 276 ? 7.534 12.690 -36.414 1.00 60.12 276 GLY A N 1
ATOM 2238 C CA . GLY A 1 276 ? 6.170 12.785 -36.964 1.00 60.12 276 GLY A CA 1
ATOM 2239 C C . GLY A 1 276 ? 5.555 11.467 -37.443 1.00 60.12 276 GLY A C 1
ATOM 2240 O O . GLY A 1 276 ? 4.531 11.491 -38.122 1.00 60.12 276 GLY A O 1
ATOM 2241 N N . ALA A 1 277 ? 6.142 10.324 -37.080 1.00 67.69 277 ALA A N 1
ATOM 2242 C CA . ALA A 1 277 ? 5.502 9.027 -37.273 1.00 67.69 277 ALA A CA 1
ATOM 2243 C C . ALA A 1 277 ? 4.312 8.869 -36.309 1.00 67.69 277 ALA A C 1
ATOM 2245 O O . ALA A 1 277 ? 4.439 9.068 -35.098 1.00 67.69 277 ALA A O 1
ATOM 2246 N N . GLU A 1 278 ? 3.148 8.509 -36.845 1.00 70.44 278 GLU A N 1
ATOM 2247 C CA . GLU A 1 278 ? 1.960 8.216 -36.048 1.00 70.44 278 GLU A CA 1
ATOM 2248 C C . GLU A 1 278 ? 2.131 6.858 -35.353 1.00 70.44 278 GLU A C 1
ATOM 2250 O O . GLU A 1 278 ? 2.135 5.806 -35.993 1.00 70.44 278 GLU A O 1
ATOM 2255 N N . LEU A 1 279 ? 2.307 6.876 -34.029 1.00 79.56 279 LEU A N 1
ATOM 2256 C CA . LEU A 1 279 ? 2.341 5.656 -33.227 1.00 79.56 279 LEU A CA 1
ATOM 2257 C C . LEU A 1 279 ? 0.920 5.125 -33.028 1.00 79.56 279 LEU A C 1
ATOM 2259 O O . LEU A 1 279 ? 0.069 5.790 -32.428 1.00 79.56 279 LEU A O 1
ATOM 2263 N N . LEU A 1 280 ? 0.683 3.893 -33.477 1.00 81.75 280 LEU A N 1
ATOM 2264 C CA . LEU A 1 280 ? -0.549 3.168 -33.179 1.00 81.75 280 LEU A CA 1
ATOM 2265 C C . LEU A 1 280 ? -0.721 3.039 -31.659 1.00 81.75 280 LEU A C 1
ATOM 2267 O O . LEU A 1 280 ? 0.189 2.610 -30.954 1.00 81.75 280 LEU A O 1
ATOM 2271 N N . GLY A 1 281 ? -1.903 3.395 -31.151 1.00 79.81 281 GLY A N 1
ATOM 2272 C CA . GLY A 1 281 ? -2.215 3.286 -29.723 1.00 79.81 281 GLY A CA 1
ATOM 2273 C C . GLY A 1 281 ? -1.671 4.418 -28.845 1.00 79.81 281 GLY A C 1
ATOM 2274 O O . GLY A 1 281 ? -1.683 4.275 -27.623 1.00 79.81 281 GLY A O 1
ATOM 2275 N N . LYS A 1 282 ? -1.223 5.544 -29.425 1.00 85.56 282 LYS A N 1
ATOM 2276 C CA . LYS A 1 282 ? -0.805 6.755 -28.685 1.00 85.56 282 LYS A CA 1
ATOM 2277 C C . LYS A 1 282 ? -1.852 7.242 -27.672 1.00 85.56 282 LYS A C 1
ATOM 2279 O O . LYS A 1 282 ? -1.500 7.719 -26.597 1.00 85.56 282 LYS A O 1
ATOM 2284 N N . ASP A 1 283 ? -3.133 7.074 -27.983 1.00 87.12 283 ASP A N 1
ATOM 2285 C CA . ASP A 1 283 ? -4.273 7.374 -27.108 1.00 87.12 283 ASP A CA 1
ATOM 228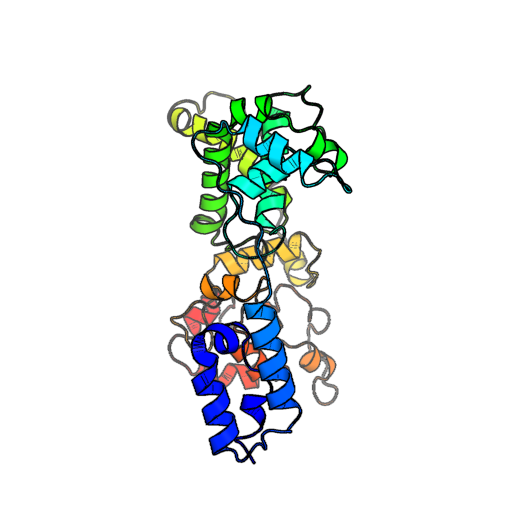6 C C . ASP A 1 283 ? -4.297 6.536 -25.815 1.00 87.12 283 ASP A C 1
ATOM 2288 O O . ASP A 1 283 ? -4.945 6.911 -24.839 1.00 87.12 283 ASP A O 1
ATOM 2292 N N . ARG A 1 284 ? -3.564 5.418 -25.782 1.00 89.56 284 ARG A N 1
ATOM 2293 C CA . ARG A 1 284 ? -3.492 4.474 -24.658 1.00 89.56 284 ARG A CA 1
ATOM 2294 C C . ARG A 1 284 ? -2.187 4.571 -23.879 1.00 89.56 284 ARG A C 1
ATOM 2296 O O . ARG A 1 284 ? -1.886 3.666 -23.105 1.00 89.56 284 ARG A O 1
ATOM 2303 N N . VAL A 1 285 ? -1.422 5.652 -24.041 1.00 90.62 285 VAL A N 1
ATOM 2304 C CA . VAL A 1 285 ? -0.149 5.833 -23.327 1.00 90.62 285 VAL A CA 1
ATOM 2305 C C . VAL A 1 285 ? -0.311 5.740 -21.806 1.00 90.62 285 VAL A C 1
ATOM 2307 O O . VAL A 1 285 ? 0.509 5.116 -21.145 1.00 90.62 285 VAL A O 1
ATOM 2310 N N . ASP A 1 286 ? -1.414 6.253 -21.256 1.00 91.38 286 ASP A N 1
ATOM 2311 C CA . ASP A 1 286 ? -1.748 6.145 -19.830 1.00 91.38 286 ASP A CA 1
ATOM 2312 C C . ASP A 1 286 ? -2.509 4.853 -19.482 1.00 91.38 286 ASP A C 1
ATOM 2314 O O . ASP A 1 286 ? -3.141 4.776 -18.431 1.00 91.38 286 ASP A O 1
ATOM 2318 N N . SER A 1 287 ? -2.521 3.836 -20.345 1.00 92.50 287 SER A N 1
ATOM 2319 C CA . SER A 1 287 ? -3.180 2.565 -20.037 1.00 92.50 287 SER A CA 1
ATOM 2320 C C . SER A 1 287 ? -2.533 1.877 -18.832 1.00 92.50 287 SER A C 1
ATOM 2322 O O . SER A 1 287 ? -1.310 1.816 -18.721 1.00 92.50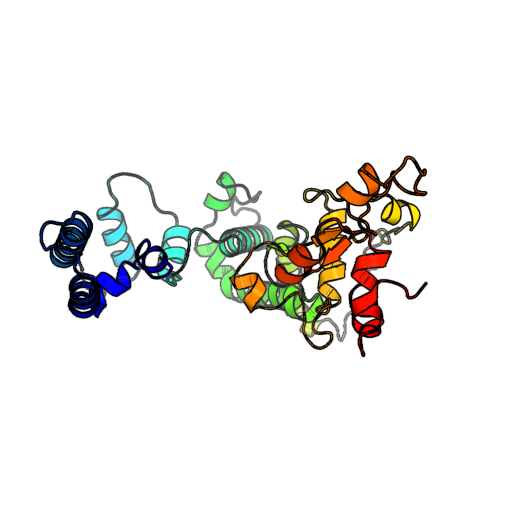 287 SER A O 1
ATOM 2324 N N . LEU A 1 288 ? -3.339 1.254 -17.967 1.00 90.88 288 LEU A N 1
ATOM 2325 C CA . LEU A 1 288 ? -2.846 0.354 -16.913 1.00 90.88 288 LEU A CA 1
ATOM 2326 C C . LEU A 1 288 ? -2.142 -0.891 -17.472 1.00 90.88 288 LEU A C 1
ATOM 2328 O O . LEU A 1 288 ? -1.482 -1.609 -16.727 1.00 90.88 288 LEU A O 1
ATOM 2332 N N . MET A 1 289 ? -2.305 -1.182 -18.762 1.00 91.12 289 MET A N 1
ATOM 2333 C CA . MET A 1 289 ? -1.568 -2.255 -19.432 1.00 91.12 289 MET A CA 1
ATOM 2334 C C . MET A 1 289 ? -0.167 -1.797 -19.866 1.00 91.12 289 MET A C 1
ATOM 2336 O O . MET A 1 289 ? 0.658 -2.622 -20.229 1.00 91.12 289 MET A O 1
ATOM 2340 N N . ASN A 1 290 ? 0.110 -0.489 -19.819 1.00 93.19 290 ASN A N 1
ATOM 2341 C CA . ASN A 1 290 ? 1.395 0.107 -20.169 1.00 93.19 290 ASN A CA 1
ATOM 2342 C C . ASN A 1 290 ? 2.256 0.393 -18.927 1.00 93.19 290 ASN A C 1
ATOM 2344 O O . ASN A 1 290 ? 3.125 1.250 -18.992 1.00 93.19 290 ASN A O 1
ATOM 2348 N N . ILE A 1 291 ? 2.017 -0.245 -17.775 1.00 92.69 291 ILE A N 1
ATOM 2349 C CA . ILE A 1 291 ? 2.798 0.030 -16.558 1.00 92.69 291 ILE A CA 1
ATOM 2350 C C . ILE A 1 291 ? 3.498 -1.199 -15.998 1.00 92.69 291 ILE A C 1
ATOM 2352 O O . ILE A 1 291 ? 2.940 -2.290 -15.988 1.00 92.69 291 ILE A O 1
ATOM 2356 N N . ALA A 1 292 ? 4.697 -0.980 -15.466 1.00 93.88 292 ALA A N 1
ATOM 2357 C CA . ALA A 1 292 ? 5.515 -1.985 -14.800 1.00 93.88 292 ALA A CA 1
ATOM 2358 C C . ALA A 1 292 ? 6.068 -1.450 -13.473 1.00 93.88 292 ALA A C 1
ATOM 2360 O O . ALA A 1 292 ? 6.308 -0.248 -13.317 1.00 93.88 292 ALA A O 1
ATOM 2361 N N . TYR A 1 293 ? 6.283 -2.346 -12.511 1.00 92.50 293 TYR A N 1
ATOM 2362 C CA . TYR A 1 293 ? 7.008 -2.026 -11.287 1.00 92.50 293 TYR A CA 1
ATOM 2363 C C . TYR A 1 293 ? 8.508 -2.016 -11.550 1.00 92.50 293 TYR A C 1
ATOM 2365 O O . TYR A 1 293 ? 9.045 -2.983 -12.065 1.00 92.50 293 TYR A O 1
ATOM 2373 N N . LEU A 1 294 ? 9.200 -0.957 -11.136 1.00 90.88 294 LEU A N 1
ATOM 2374 C CA . LEU A 1 294 ? 10.655 -0.876 -11.255 1.00 90.88 294 LEU A CA 1
ATOM 2375 C C . LEU A 1 294 ? 11.305 -0.464 -9.943 1.00 90.88 294 LEU A C 1
ATOM 2377 O O . LEU A 1 294 ? 10.697 0.172 -9.078 1.00 90.88 294 LEU A O 1
ATOM 2381 N N . THR A 1 295 ? 12.591 -0.782 -9.818 1.00 86.94 295 THR A N 1
ATOM 2382 C CA . THR A 1 295 ? 13.418 -0.135 -8.802 1.00 86.94 295 THR A CA 1
ATOM 2383 C C . THR A 1 295 ? 13.618 1.337 -9.169 1.00 86.94 295 THR A C 1
ATOM 2385 O O . THR A 1 295 ? 13.542 1.726 -10.337 1.00 86.94 295 THR A O 1
ATOM 2388 N N . GLN A 1 296 ? 13.900 2.182 -8.173 1.00 83.56 296 GLN A N 1
ATOM 2389 C CA . GLN A 1 296 ? 14.184 3.595 -8.439 1.00 83.56 296 GLN A CA 1
ATOM 2390 C C . GLN A 1 296 ? 15.412 3.771 -9.342 1.00 83.56 296 GLN A C 1
ATOM 2392 O O . GLN A 1 296 ? 15.425 4.669 -10.179 1.00 83.56 296 GLN A O 1
ATOM 2397 N N . LEU A 1 297 ? 16.426 2.917 -9.173 1.00 84.75 297 LEU A N 1
ATOM 2398 C CA . LEU A 1 297 ? 17.657 2.960 -9.958 1.00 84.75 297 LEU A CA 1
ATOM 2399 C C . LEU A 1 297 ? 17.368 2.659 -11.428 1.00 84.75 297 LEU A C 1
ATOM 2401 O O . LEU A 1 297 ? 17.648 3.500 -12.276 1.00 84.75 297 LEU A O 1
ATOM 2405 N N . THR A 1 298 ? 16.702 1.539 -11.711 1.00 89.88 298 THR A N 1
ATOM 2406 C CA . THR A 1 298 ? 16.345 1.151 -13.081 1.00 89.88 298 THR A CA 1
ATOM 2407 C C . THR A 1 298 ? 15.463 2.207 -13.744 1.00 89.88 298 THR A C 1
ATOM 2409 O O . THR A 1 298 ? 15.720 2.594 -14.879 1.00 89.88 298 THR A O 1
ATOM 2412 N N . ASN A 1 299 ? 14.484 2.761 -13.017 1.00 90.12 299 ASN A N 1
ATOM 2413 C CA . ASN A 1 299 ? 13.617 3.822 -13.536 1.00 90.12 299 ASN A CA 1
ATOM 2414 C C . ASN A 1 299 ? 14.390 5.102 -13.915 1.00 90.12 299 ASN A C 1
ATOM 2416 O O . ASN A 1 299 ? 14.026 5.767 -14.882 1.00 90.12 299 ASN A O 1
ATOM 2420 N N . LEU A 1 300 ? 15.451 5.453 -13.176 1.00 88.44 300 LEU A N 1
ATOM 2421 C CA . LEU A 1 300 ? 16.325 6.585 -13.514 1.00 88.44 300 LEU A CA 1
ATOM 2422 C C . LEU A 1 300 ? 17.217 6.291 -14.724 1.00 88.44 300 LEU A C 1
ATOM 2424 O O . LEU A 1 300 ? 17.487 7.200 -15.503 1.00 88.44 300 LEU A O 1
ATOM 2428 N N . VAL A 1 301 ? 17.677 5.046 -14.869 1.00 90.94 301 VAL A N 1
ATOM 2429 C CA . VAL A 1 301 ? 18.527 4.624 -15.989 1.00 90.94 301 VAL A CA 1
ATOM 2430 C C . VAL A 1 301 ? 17.743 4.639 -17.299 1.00 90.94 301 VAL A C 1
ATOM 2432 O O . VAL A 1 301 ? 18.214 5.230 -18.267 1.00 90.94 301 VAL A O 1
ATOM 2435 N N . ILE A 1 302 ? 16.548 4.040 -17.342 1.00 93.25 302 ILE A N 1
ATOM 2436 C CA . ILE A 1 302 ? 15.762 3.949 -18.584 1.00 93.25 302 ILE A CA 1
ATOM 2437 C C . ILE A 1 302 ? 15.031 5.261 -18.925 1.00 93.25 302 ILE A C 1
ATOM 2439 O O . ILE A 1 302 ? 14.915 5.600 -20.099 1.00 93.25 302 ILE A O 1
ATOM 2443 N N . SER A 1 303 ? 14.610 6.046 -17.922 1.00 92.44 303 SER A N 1
ATOM 2444 C CA . SER A 1 303 ? 13.993 7.377 -18.078 1.00 92.44 303 SER A CA 1
ATOM 2445 C C . SER A 1 303 ? 12.848 7.424 -19.107 1.00 92.44 303 SER A C 1
ATOM 2447 O O . SER A 1 303 ? 11.780 6.875 -18.880 1.00 92.44 303 SER A O 1
ATOM 2449 N N . ASP A 1 304 ? 13.025 8.116 -20.224 1.00 92.81 304 ASP A N 1
ATOM 2450 C CA . ASP A 1 304 ? 12.068 8.292 -21.310 1.00 92.81 304 ASP A CA 1
ATOM 2451 C C . ASP A 1 304 ? 12.629 7.779 -22.637 1.00 92.81 304 ASP A C 1
ATOM 2453 O O . ASP A 1 304 ? 12.213 8.206 -23.714 1.00 92.81 304 ASP A O 1
ATOM 2457 N N . GLN A 1 305 ? 13.587 6.857 -22.552 1.00 92.38 305 GLN A N 1
ATOM 2458 C CA . GLN A 1 305 ? 14.165 6.211 -23.715 1.00 92.38 305 GLN A CA 1
ATOM 2459 C C . GLN A 1 305 ? 13.115 5.382 -24.461 1.00 92.38 305 GLN A C 1
ATOM 2461 O O . GLN A 1 305 ? 12.105 4.938 -23.911 1.00 92.38 305 GLN A O 1
ATOM 2466 N N . ASN A 1 306 ? 13.390 5.146 -25.738 1.00 90.56 306 ASN A N 1
ATOM 2467 C CA . ASN A 1 306 ? 12.618 4.227 -26.555 1.00 90.56 306 ASN A CA 1
ATOM 2468 C C . ASN A 1 306 ? 12.666 2.811 -25.941 1.00 90.56 306 ASN A C 1
ATOM 2470 O O . ASN A 1 306 ? 13.768 2.303 -25.710 1.00 90.56 306 ASN A O 1
ATOM 2474 N N . PRO A 1 307 ? 11.514 2.153 -25.709 1.00 90.56 307 PRO A N 1
ATOM 2475 C CA . PRO A 1 307 ? 11.467 0.805 -25.150 1.00 90.56 307 PRO A CA 1
ATOM 2476 C C . PRO A 1 307 ? 12.250 -0.227 -25.933 1.00 90.56 307 PRO A C 1
ATOM 2478 O O . PRO A 1 307 ? 12.870 -1.085 -25.320 1.00 90.56 307 PRO A O 1
ATOM 2481 N N . VAL A 1 308 ? 12.302 -0.120 -27.259 1.00 88.81 308 VAL A N 1
ATOM 2482 C CA . VAL A 1 308 ? 13.108 -1.041 -28.071 1.00 88.81 308 VAL A CA 1
ATOM 2483 C C . VAL A 1 308 ? 14.594 -0.930 -27.715 1.00 88.81 308 VAL A C 1
ATOM 2485 O O . VAL A 1 308 ? 15.292 -1.939 -27.638 1.00 88.81 308 VAL A O 1
ATOM 2488 N N . ASP A 1 309 ? 15.066 0.288 -27.452 1.00 90.56 309 ASP A N 1
ATOM 2489 C CA . ASP A 1 309 ? 16.476 0.555 -27.180 1.00 90.56 309 ASP A CA 1
ATOM 2490 C C . ASP A 1 309 ? 16.843 0.188 -25.738 1.00 90.56 309 ASP A C 1
ATOM 2492 O O . ASP A 1 309 ? 17.843 -0.497 -25.515 1.00 90.56 309 ASP A O 1
ATOM 2496 N N . TYR A 1 310 ? 16.025 0.587 -24.755 1.00 92.50 310 TYR A N 1
ATOM 2497 C CA . TYR A 1 310 ? 16.336 0.301 -23.353 1.00 92.50 310 TYR A CA 1
ATOM 2498 C C . TYR A 1 310 ? 16.069 -1.163 -22.969 1.00 92.50 310 TYR A C 1
ATOM 2500 O O . TYR A 1 310 ? 16.713 -1.651 -22.042 1.00 92.50 310 TYR A O 1
ATOM 2508 N N . LEU A 1 311 ? 15.143 -1.877 -23.635 1.00 92.00 311 LEU A N 1
ATOM 2509 C CA . LEU A 1 311 ? 14.856 -3.292 -23.335 1.00 92.00 311 LEU A CA 1
ATOM 2510 C C . LEU A 1 311 ? 15.946 -4.233 -23.837 1.00 92.00 311 LEU A C 1
ATOM 2512 O O . LEU A 1 311 ? 16.172 -5.275 -23.227 1.00 92.00 311 LEU A O 1
ATOM 2516 N N . LYS A 1 312 ? 16.633 -3.870 -24.923 1.00 91.06 312 LYS A N 1
ATOM 2517 C CA . LYS A 1 312 ? 17.646 -4.707 -25.570 1.00 91.06 312 LYS A CA 1
ATOM 2518 C C . LYS A 1 312 ? 18.672 -5.331 -24.605 1.00 91.06 312 LYS A C 1
ATOM 2520 O O . LYS A 1 312 ? 18.791 -6.555 -24.618 1.00 91.06 312 LYS A O 1
ATOM 2525 N N . PRO A 1 313 ? 19.370 -4.569 -23.734 1.00 89.56 313 PRO A N 1
ATOM 2526 C CA . PRO A 1 313 ? 20.337 -5.158 -22.804 1.00 89.56 313 PRO A CA 1
ATOM 2527 C C . PRO A 1 313 ? 19.707 -6.111 -21.778 1.00 89.56 313 PRO A C 1
ATOM 2529 O O . PRO A 1 313 ? 20.402 -6.979 -21.257 1.00 89.56 313 PRO A O 1
ATOM 2532 N N . PHE A 1 314 ? 18.414 -5.962 -21.474 1.00 90.81 314 PHE A N 1
ATOM 2533 C CA . PHE A 1 314 ? 17.717 -6.834 -20.533 1.00 90.81 314 PHE A CA 1
ATOM 2534 C C . PHE A 1 314 ? 17.260 -8.136 -21.186 1.00 90.81 314 PHE A C 1
ATOM 2536 O O . PHE A 1 314 ? 17.460 -9.199 -20.614 1.00 90.81 314 PHE A O 1
ATOM 2543 N N . VAL A 1 315 ? 16.705 -8.069 -22.399 1.00 86.81 315 VAL A N 1
ATOM 2544 C CA . VAL A 1 315 ? 16.267 -9.258 -23.151 1.00 86.81 315 VAL A CA 1
ATOM 2545 C C . VAL A 1 315 ? 17.446 -10.181 -23.477 1.00 86.81 315 VAL A C 1
ATOM 2547 O O . VAL A 1 315 ? 17.295 -11.398 -23.502 1.00 86.81 315 VAL A O 1
ATOM 2550 N N . GLU A 1 316 ? 18.641 -9.621 -23.676 1.00 84.88 316 GLU A N 1
ATOM 2551 C CA . GLU A 1 316 ? 19.874 -10.393 -23.875 1.00 84.88 316 GLU A CA 1
ATOM 2552 C C . GLU A 1 316 ? 20.400 -11.046 -22.573 1.00 84.88 316 GLU A C 1
ATOM 2554 O O . GLU A 1 316 ? 21.261 -11.929 -22.629 1.00 84.88 316 GLU A O 1
ATOM 2559 N N . ALA A 1 317 ? 19.896 -10.649 -21.397 1.00 85.38 317 ALA A N 1
ATOM 2560 C CA . ALA A 1 317 ? 20.318 -11.189 -20.109 1.00 85.38 317 ALA A CA 1
ATOM 2561 C C . ALA A 1 317 ? 19.603 -12.509 -19.767 1.00 85.38 317 ALA A C 1
ATOM 2563 O O . ALA A 1 317 ? 18.390 -12.667 -19.915 1.00 85.38 317 ALA A O 1
ATOM 2564 N N . ALA A 1 318 ? 20.358 -13.468 -19.224 1.00 84.81 318 ALA A N 1
ATOM 2565 C CA . ALA A 1 318 ? 19.801 -14.748 -18.799 1.00 84.81 318 ALA A CA 1
ATOM 2566 C C . ALA A 1 318 ? 18.756 -14.571 -17.680 1.00 84.81 318 ALA A C 1
ATOM 2568 O O . ALA A 1 318 ? 19.027 -13.950 -16.651 1.00 84.81 318 ALA A O 1
ATOM 2569 N N . GLY A 1 319 ? 17.579 -15.176 -17.865 1.00 86.44 319 GLY A N 1
ATOM 2570 C CA . GLY A 1 319 ? 16.488 -15.168 -16.885 1.00 86.44 319 GLY A CA 1
ATOM 2571 C C . GLY A 1 319 ? 15.509 -13.998 -17.013 1.00 86.44 319 GLY A C 1
ATOM 2572 O O . GLY A 1 319 ? 14.585 -13.913 -16.208 1.00 86.44 319 GLY A O 1
ATOM 2573 N N . PHE A 1 320 ? 15.655 -13.125 -18.015 1.00 91.56 320 PHE A N 1
ATOM 2574 C CA . PHE A 1 320 ? 14.727 -12.007 -18.211 1.00 91.56 320 PHE A CA 1
ATOM 2575 C C . PHE A 1 320 ? 13.305 -12.446 -18.601 1.00 91.56 320 PHE A C 1
ATOM 2577 O O . PHE A 1 320 ? 12.344 -11.764 -18.255 1.00 91.56 320 PHE A O 1
ATOM 2584 N N . ASP A 1 321 ? 13.133 -13.632 -19.190 1.00 90.94 321 ASP A N 1
ATOM 2585 C CA . ASP A 1 321 ? 11.803 -14.217 -19.427 1.00 90.94 321 ASP A CA 1
ATOM 2586 C C . ASP A 1 321 ? 10.985 -14.340 -18.130 1.00 90.94 321 ASP A C 1
ATOM 2588 O O . ASP A 1 321 ? 9.790 -14.053 -18.110 1.00 90.94 321 ASP A O 1
ATOM 2592 N N . GLN A 1 322 ? 11.642 -14.677 -17.012 1.00 92.56 322 GLN A N 1
ATOM 2593 C CA . GLN A 1 322 ? 10.995 -14.734 -15.695 1.00 92.56 322 GLN A CA 1
ATOM 2594 C C . GLN A 1 322 ? 10.585 -13.337 -15.216 1.00 92.56 322 GLN A C 1
ATOM 2596 O O . GLN A 1 322 ? 9.562 -13.174 -14.549 1.00 92.56 322 GLN A O 1
ATOM 2601 N N . VAL A 1 323 ? 11.361 -12.305 -15.570 1.00 93.81 323 VAL A N 1
ATOM 2602 C CA . VAL A 1 323 ? 11.005 -10.912 -15.283 1.00 93.81 323 VAL A CA 1
ATOM 2603 C C . VAL A 1 323 ? 9.734 -10.540 -16.035 1.00 93.81 323 VAL A C 1
ATOM 2605 O O . VAL A 1 323 ? 8.804 -10.046 -15.398 1.00 93.81 323 VAL A O 1
ATOM 2608 N N . LEU A 1 324 ? 9.653 -10.830 -17.335 1.00 92.62 324 LEU A N 1
ATOM 2609 C CA . LEU A 1 324 ? 8.455 -10.578 -18.140 1.00 92.62 324 LEU A CA 1
ATOM 2610 C C . LEU A 1 324 ? 7.232 -11.311 -17.576 1.00 92.62 324 LEU A C 1
ATOM 2612 O O . LEU A 1 324 ? 6.199 -10.681 -17.344 1.00 92.62 324 LEU A O 1
ATOM 2616 N N . GLU A 1 325 ? 7.374 -12.596 -17.244 1.00 92.94 325 GLU A N 1
ATOM 2617 C CA . GLU A 1 325 ? 6.305 -13.403 -16.646 1.00 92.94 325 GLU A CA 1
ATOM 2618 C C . GLU A 1 325 ? 5.821 -12.817 -15.308 1.00 92.94 325 GLU A C 1
ATOM 2620 O O . GLU A 1 325 ? 4.620 -12.616 -15.118 1.00 92.94 325 GLU A O 1
ATOM 2625 N N . SER A 1 326 ? 6.742 -12.439 -14.410 1.00 93.75 326 SER A N 1
ATOM 2626 C CA . SER A 1 326 ? 6.402 -11.805 -13.121 1.00 93.75 326 SER A CA 1
ATOM 2627 C C . SER A 1 326 ? 5.718 -10.436 -13.265 1.00 93.75 326 SER A C 1
ATOM 2629 O O . SER A 1 326 ? 5.036 -9.980 -12.347 1.00 93.75 326 SER A O 1
ATOM 2631 N N . HIS A 1 327 ? 5.883 -9.777 -14.416 1.00 93.69 327 HIS A N 1
ATOM 2632 C CA . HIS A 1 327 ? 5.229 -8.512 -14.760 1.00 93.69 327 HIS A CA 1
ATOM 2633 C C . HIS A 1 327 ? 3.952 -8.694 -15.582 1.00 93.69 327 HIS A C 1
ATOM 2635 O O . HIS A 1 327 ? 3.315 -7.696 -15.920 1.00 93.69 327 HIS A O 1
ATOM 2641 N N . LEU A 1 328 ? 3.567 -9.937 -15.893 1.00 92.88 328 LEU A N 1
ATOM 2642 C CA . LEU A 1 328 ? 2.459 -10.260 -16.794 1.00 92.88 328 LEU A CA 1
ATOM 2643 C C . LEU A 1 328 ? 2.630 -9.653 -18.198 1.00 92.88 328 LEU A C 1
ATOM 2645 O O . LEU A 1 328 ? 1.651 -9.292 -18.855 1.00 92.88 328 LEU A O 1
ATOM 2649 N N . LEU A 1 329 ? 3.877 -9.545 -18.656 1.00 89.06 329 LEU A N 1
ATOM 2650 C CA . LEU A 1 329 ? 4.226 -9.113 -20.003 1.00 89.06 329 LEU A CA 1
ATOM 2651 C C . LEU A 1 329 ? 4.430 -10.348 -20.879 1.00 89.06 329 LEU A C 1
ATOM 2653 O O . LEU A 1 329 ? 5.219 -11.232 -20.555 1.00 89.06 329 LEU A O 1
ATOM 2657 N N . GLY A 1 330 ? 3.664 -10.428 -21.967 1.00 76.38 330 GLY A N 1
ATOM 2658 C CA . GLY A 1 330 ? 3.752 -11.533 -22.917 1.00 76.38 330 GLY A CA 1
ATOM 2659 C C . GLY A 1 330 ? 5.007 -11.436 -23.797 1.00 76.38 330 GLY A C 1
ATOM 2660 O O . GLY A 1 330 ? 5.459 -10.324 -24.067 1.00 76.38 330 GLY A O 1
ATOM 2661 N N . PRO A 1 331 ? 5.548 -12.570 -24.273 1.00 58.78 331 PRO A N 1
ATOM 2662 C CA . PRO A 1 331 ? 6.755 -12.621 -25.102 1.00 58.78 331 PRO A CA 1
ATOM 2663 C C . PRO A 1 331 ? 6.507 -12.321 -26.598 1.00 58.78 331 PRO A C 1
ATOM 2665 O O . PRO A 1 331 ? 7.210 -12.876 -27.439 1.00 58.78 331 PRO A O 1
ATOM 2668 N N . GLU A 1 332 ? 5.497 -11.518 -26.954 1.00 45.31 332 GLU A N 1
ATOM 2669 C CA . GLU A 1 332 ? 5.143 -11.270 -28.370 1.00 45.31 332 GLU A CA 1
ATOM 2670 C C . GLU A 1 332 ? 6.025 -10.227 -29.066 1.00 45.31 332 GLU A C 1
ATOM 2672 O O . GLU A 1 332 ? 6.166 -9.104 -28.525 1.00 45.31 332 GLU A O 1
#

Secondary structure (DSSP, 8-state):
--TTSGGG---HHHHHH-HHHHHHHHHHTT--TTSHHHHHHHHHHHHHHH---------S--HHHHHHHHHHHTTTS-PPPHHHHHHHHH--SS-SS-HHHHHHHHHHHHHHHHH-TTSS--SSSHHHHTT--HHHHHHHHHHHHHHHHHHHHIIIIIS---STTTSS-THHHHHHHHHHHHHTTGGGTTTT---SPPP-TT-------HHHHHT-B--TT-HHHHHHHHHHHHT-PBPSSSTTSBSS-HHHHHH-SS-EEEESS-HHHHHS-TTS---TTGGGTTBGGGEEEE-HHHHHHHTT--HHHHHHHHHTSTTHHHHHHHTT----